Protein AF-A0A1Q9USA7-F1 (afdb_monomer_lite)

Secondary structure (DSSP, 8-state):
---SSS-----------------THHHHHHHHHHHHHHHHHHHHHIIIIIHHHHHHHT---HHHHHHIIIIITTTT-TTT-THHHHHHHHHHHHHHHHHHHHHHS-HHHHHHHHHHHHHHHHHHHHHHHHHHHHTT------S------HHHHHHHHTTGGGTSSS---S-TTHHHHHHHHHHHHHHHHHHHHHHH-HHHHHHHHHHHHHHHHHTTTSS-HHHHHHHHHHTTHHHHHHHHHHHHHHTTSS-HHHHHHHHHHHHHHHHHHHHTT-S--STHHHHHHHHHHHHHHHHHS-------S------SS---SS---------

Sequence (327 aa):
MAVLEHLEGVGTLAGSWRSQPLEGADKTRISFVDMGRAIAALLVVYSHVAHPWVEDKNENAPVIGFVEAFTSEPMLMATQGIGQIAVPFFFLVSGFIVTPIAIRQGYRKFAVNRFIRVYAPLLFVLLLTSAALWAGLEPQSTGQSQEVTLWTMFTNWTLVNYILYPQVVLMPVAWTMIIEVLFYLMLLALLPVLRRAVWLAICIELTFVFVVLSSRSELNESWSLFAVNVSYLPILLIGQIAWATTAKKIPLWAGSIFGVLAWMLYVYGDILDVGRIDDSYNLAMSIAVMFFFMATSPSRSCASSVSGRRCPNGRTPSTCFTGWAFS

Foldseek 3Di:
DPDPPDPPPPPDPPPPPPPPPPPDPVVLLVVVLVVLLVVLVVLLCCQQPVVVVCVVVVPPPVVNVVQCVVFVVVLVNNVRTPNLLSLLLVLLSCLQPLLVVLLVDDLVVSVVVLCCVLLVVQVVVLVVLVVCVVVVHDDPAPPDPDDDDPVLSVCSSVVVLLLDPPRGHRDPPCLSSVLSVVVSVLCSVCNVVCNPAVLVSLVVLLVVLVVLLVCLVVDDPSSLSVNLSSLSNLSSSLSNLLNCCLVVVDPPVSSVVSNVSSLVSNVSCVVVVRPDDDPSSNSSNVVSVVVVCVSSPPPPDDPDDDPPPDDPDDDDPDPPDDDDDDD

pLDDT: mean 77.54, std 19.53, range [32.31, 97.88]

Structure (mmCIF, N/CA/C/O backbone):
data_AF-A0A1Q9USA7-F1
#
_entry.id   AF-A0A1Q9USA7-F1
#
loop_
_atom_site.group_PDB
_atom_site.id
_atom_site.type_symbol
_atom_site.label_atom_id
_atom_site.label_alt_id
_atom_site.label_comp_id
_atom_site.label_asym_id
_atom_site.label_entity_id
_atom_site.label_seq_id
_atom_site.pdbx_PDB_ins_code
_atom_site.Cartn_x
_atom_site.Cartn_y
_atom_site.Cartn_z
_atom_site.occupancy
_atom_site.B_iso_or_equiv
_atom_site.auth_seq_id
_atom_site.auth_comp_id
_atom_site.auth_asym_id
_atom_site.auth_atom_id
_atom_site.pdbx_PDB_model_num
ATOM 1 N N . MET A 1 1 ? 22.267 48.023 34.213 1.00 44.31 1 MET A N 1
ATOM 2 C CA . MET A 1 1 ? 23.150 46.859 34.449 1.00 44.31 1 MET A CA 1
ATOM 3 C C . MET A 1 1 ? 22.369 45.787 35.202 1.00 44.31 1 MET A C 1
ATOM 5 O O . MET A 1 1 ? 22.595 45.579 36.380 1.00 44.31 1 MET A O 1
ATOM 9 N N . ALA A 1 2 ? 21.393 45.169 34.535 1.00 40.25 2 ALA A N 1
ATOM 10 C CA . ALA A 1 2 ? 20.506 44.151 35.107 1.00 40.25 2 ALA A CA 1
ATOM 11 C C . ALA A 1 2 ? 20.071 43.186 33.987 1.00 40.25 2 ALA A C 1
ATOM 13 O O . ALA A 1 2 ? 18.898 43.100 33.647 1.00 40.25 2 ALA A O 1
ATOM 14 N N . VAL A 1 3 ? 21.054 42.578 33.309 1.00 36.56 3 VAL A N 1
ATOM 15 C CA . VAL A 1 3 ? 20.843 41.651 32.171 1.00 36.56 3 VAL A CA 1
ATOM 16 C C . VAL A 1 3 ? 21.766 40.415 32.261 1.00 36.56 3 VAL A C 1
ATOM 18 O O . VAL A 1 3 ? 21.871 39.644 31.320 1.00 36.56 3 VAL A O 1
ATOM 21 N N . LEU A 1 4 ? 22.423 40.157 33.399 1.00 34.38 4 LEU A N 1
ATOM 22 C CA . LEU A 1 4 ? 23.367 39.031 33.535 1.00 34.38 4 LEU A CA 1
ATOM 23 C C . LEU A 1 4 ? 23.081 38.124 34.744 1.00 34.38 4 LEU A C 1
ATOM 25 O O . LEU A 1 4 ? 24.005 37.633 35.372 1.00 34.38 4 LEU A O 1
ATOM 29 N N . GLU A 1 5 ? 21.804 37.879 35.055 1.00 40.44 5 GLU A N 1
ATOM 30 C CA . GLU A 1 5 ? 21.400 37.012 36.182 1.00 40.44 5 GLU A CA 1
ATOM 31 C C . GLU A 1 5 ? 20.155 36.149 35.875 1.00 40.44 5 GLU A C 1
ATOM 33 O O . GLU A 1 5 ? 19.325 35.862 36.734 1.00 40.44 5 GLU A O 1
ATOM 38 N N . HIS A 1 6 ? 19.983 35.727 34.616 1.00 38.88 6 HIS A N 1
ATOM 39 C CA . HIS A 1 6 ? 18.868 34.845 34.223 1.00 38.88 6 HIS A CA 1
ATOM 40 C C . HIS A 1 6 ? 19.296 33.584 33.455 1.00 38.88 6 HIS A C 1
ATOM 42 O O . HIS A 1 6 ? 18.509 33.006 32.709 1.00 38.88 6 HIS A O 1
ATOM 48 N N . LEU A 1 7 ? 20.544 33.142 33.651 1.00 38.00 7 LEU A N 1
ATOM 49 C CA . LEU A 1 7 ? 21.116 31.941 33.027 1.00 38.00 7 LEU A CA 1
ATOM 50 C C . LEU A 1 7 ? 21.706 30.948 34.047 1.00 38.00 7 LEU A C 1
ATOM 52 O O . LEU A 1 7 ? 22.691 30.282 33.759 1.00 38.00 7 LEU A O 1
ATOM 56 N N . GLU A 1 8 ? 21.073 30.789 35.212 1.00 38.44 8 GLU A N 1
ATOM 57 C CA . GLU A 1 8 ? 21.401 29.721 36.179 1.00 38.44 8 GLU A CA 1
ATOM 58 C C . GLU A 1 8 ? 20.165 28.886 36.557 1.00 38.44 8 GLU A C 1
ATOM 60 O O . GLU A 1 8 ? 19.918 28.544 37.708 1.00 38.44 8 GLU A O 1
ATOM 65 N N . GLY A 1 9 ? 19.359 28.547 35.546 1.00 34.56 9 GLY A N 1
ATOM 66 C CA . GLY A 1 9 ? 18.209 27.641 35.657 1.00 34.56 9 GLY A CA 1
ATOM 67 C C . GLY A 1 9 ? 18.329 26.377 34.800 1.00 34.56 9 GLY A C 1
ATOM 68 O O . GLY A 1 9 ? 17.327 25.720 34.538 1.00 34.56 9 GLY A O 1
ATOM 69 N N . VAL A 1 10 ? 19.533 26.031 34.326 1.00 42.31 10 VAL A N 1
ATOM 70 C CA . VAL A 1 10 ? 19.805 24.794 33.567 1.00 42.31 10 VAL A CA 1
ATOM 71 C C . VAL A 1 10 ? 20.203 23.687 34.549 1.00 42.31 10 VAL A C 1
ATOM 73 O O . VAL A 1 10 ? 21.307 23.153 34.533 1.00 42.31 10 VAL A O 1
ATOM 76 N N . GLY A 1 11 ? 19.283 23.377 35.462 1.00 34.56 11 GLY A N 1
ATOM 77 C CA . GLY A 1 11 ? 19.381 22.269 36.404 1.00 34.56 11 GLY A CA 1
ATOM 78 C C . GLY A 1 11 ? 18.497 21.111 35.950 1.00 34.56 11 GLY A C 1
ATOM 79 O O . GLY A 1 11 ? 17.280 21.158 36.087 1.00 34.56 11 GLY A O 1
ATOM 80 N N . THR A 1 12 ? 19.125 20.067 35.405 1.00 39.78 12 THR A N 1
ATOM 81 C CA . THR A 1 12 ? 18.688 18.667 35.576 1.00 39.78 12 THR A CA 1
ATOM 82 C C . THR A 1 12 ? 17.227 18.313 35.238 1.00 39.78 12 THR A C 1
ATOM 84 O O . THR A 1 12 ? 16.541 17.639 35.999 1.00 39.78 12 THR A O 1
ATOM 87 N N . LEU A 1 13 ? 16.792 18.590 34.003 1.00 42.25 13 LEU A N 1
ATOM 88 C CA . LEU A 1 13 ? 15.704 17.839 33.345 1.00 42.25 13 LEU A CA 1
ATOM 89 C C . LEU A 1 13 ? 16.247 16.684 32.487 1.00 42.25 13 LEU A C 1
ATOM 91 O O . LEU A 1 13 ? 15.770 16.412 31.386 1.00 42.25 13 LEU A O 1
ATOM 95 N N . ALA A 1 14 ? 17.225 15.946 33.019 1.00 38.06 14 ALA A N 1
ATOM 96 C CA . ALA A 1 14 ? 17.527 14.593 32.562 1.00 38.06 14 ALA A CA 1
ATOM 97 C C . ALA A 1 14 ? 16.430 13.652 33.088 1.00 38.06 14 ALA A C 1
ATOM 99 O O . ALA A 1 14 ? 16.649 12.802 33.950 1.00 38.06 14 ALA A O 1
ATOM 100 N N . GLY A 1 15 ? 15.210 13.856 32.585 1.00 34.34 15 GLY A N 1
ATOM 101 C CA . GLY A 1 15 ? 14.097 12.942 32.748 1.00 34.34 15 GLY A CA 1
ATOM 102 C C . GLY A 1 15 ? 14.463 11.625 32.086 1.00 34.34 15 GLY A C 1
ATOM 103 O O . GLY A 1 15 ? 14.280 11.459 30.889 1.00 34.34 15 GLY A O 1
ATOM 104 N N . SER A 1 16 ? 15.054 10.735 32.882 1.00 35.12 16 SER A N 1
ATOM 105 C CA . SER A 1 16 ? 14.983 9.279 32.817 1.00 35.12 16 SER A CA 1
ATOM 106 C C . SER A 1 16 ? 14.103 8.757 31.668 1.00 35.12 16 SER A C 1
ATOM 108 O O . SER A 1 16 ? 12.966 8.325 31.878 1.00 35.12 16 SER A O 1
ATOM 110 N N . TRP A 1 17 ? 14.665 8.703 30.458 1.00 35.94 17 TRP A N 1
ATOM 111 C CA . TRP A 1 17 ? 14.179 7.887 29.345 1.00 35.94 17 TRP A CA 1
ATOM 112 C C . TRP A 1 17 ? 14.480 6.418 29.637 1.00 35.94 17 TRP A C 1
ATOM 114 O O . TRP A 1 17 ? 15.133 5.731 28.853 1.00 35.94 17 TRP A O 1
ATOM 124 N N . ARG A 1 18 ? 14.032 5.930 30.800 1.00 33.84 18 ARG A N 1
ATOM 125 C CA . ARG A 1 18 ? 13.984 4.504 31.079 1.00 33.84 18 ARG A CA 1
ATOM 126 C C . ARG A 1 18 ? 12.945 3.955 30.111 1.00 33.84 18 ARG A C 1
ATOM 128 O O . ARG A 1 18 ? 11.747 3.976 30.380 1.00 33.84 18 ARG A O 1
ATOM 135 N N . SER A 1 19 ? 13.423 3.546 28.941 1.00 41.31 19 SER A N 1
ATOM 136 C CA . SER A 1 19 ? 12.783 2.561 28.093 1.00 41.31 19 SER A CA 1
ATOM 137 C C . SER A 1 19 ? 12.366 1.427 29.016 1.00 41.31 19 SER A C 1
ATOM 139 O O . SER A 1 19 ? 13.194 0.640 29.471 1.00 41.31 19 SER A O 1
ATOM 141 N N . GLN A 1 20 ? 11.085 1.404 29.387 1.00 39.34 20 GLN A N 1
ATOM 142 C CA . GLN A 1 20 ? 10.530 0.248 30.065 1.00 39.34 20 GLN A CA 1
ATOM 143 C C . GLN A 1 20 ? 10.843 -0.950 29.162 1.00 39.34 20 GLN A C 1
ATOM 145 O O . GLN A 1 20 ? 10.486 -0.914 27.978 1.00 39.34 20 GLN A O 1
ATOM 150 N N . PRO A 1 21 ? 11.582 -1.962 29.647 1.00 37.22 21 PRO A N 1
ATOM 151 C CA . PRO A 1 21 ? 11.850 -3.134 28.844 1.00 37.22 21 PRO A CA 1
ATOM 152 C C . PRO A 1 21 ? 10.500 -3.810 28.637 1.00 37.22 21 PRO A C 1
ATOM 154 O O . PRO A 1 21 ? 9.904 -4.297 29.590 1.00 37.22 21 PRO A O 1
ATOM 157 N N . LEU A 1 22 ? 9.997 -3.800 27.405 1.00 44.25 22 LEU A N 1
ATOM 158 C CA . LEU A 1 22 ? 8.830 -4.590 27.036 1.00 44.25 22 LEU A CA 1
ATOM 159 C C . LEU A 1 22 ? 9.198 -6.065 27.279 1.00 44.25 22 LEU A C 1
ATOM 161 O O . LEU A 1 22 ? 10.043 -6.626 26.572 1.00 44.25 22 LEU A O 1
ATOM 165 N N . GLU A 1 23 ? 8.676 -6.648 28.356 1.00 37.88 23 GLU A N 1
ATOM 166 C CA . GLU A 1 23 ? 8.984 -8.009 28.794 1.00 37.88 23 GLU A CA 1
ATOM 167 C C . GLU A 1 23 ? 8.493 -9.031 27.757 1.00 37.88 23 GLU A C 1
ATOM 169 O O . GLU A 1 23 ? 7.303 -9.143 27.475 1.00 37.88 23 GLU A O 1
ATOM 174 N N . GLY A 1 24 ? 9.442 -9.785 27.189 1.00 40.06 24 GLY A N 1
ATOM 175 C CA . GLY A 1 24 ? 9.261 -11.090 26.539 1.00 40.06 24 GLY A CA 1
ATOM 176 C C . GLY A 1 24 ? 8.411 -11.150 25.265 1.00 40.06 24 GLY A C 1
ATOM 177 O O . GLY A 1 24 ? 8.944 -11.397 24.187 1.00 40.06 24 GLY A O 1
ATOM 178 N N . ALA A 1 25 ? 7.097 -10.964 25.389 1.00 43.12 25 ALA A N 1
ATOM 179 C CA . ALA A 1 25 ? 6.113 -11.256 24.343 1.00 43.12 25 ALA A CA 1
ATOM 180 C C . ALA A 1 25 ? 6.043 -10.183 23.242 1.00 43.12 25 ALA A C 1
ATOM 182 O O . ALA A 1 25 ? 5.813 -10.495 22.074 1.00 43.12 25 ALA A O 1
ATOM 183 N N . ASP A 1 26 ? 6.283 -8.916 23.590 1.00 53.38 26 ASP A N 1
ATOM 184 C CA . ASP A 1 26 ? 6.315 -7.825 22.607 1.00 53.38 26 ASP A CA 1
ATOM 185 C C . ASP A 1 26 ? 7.586 -7.870 21.743 1.00 53.38 26 ASP A C 1
ATOM 187 O O . ASP A 1 26 ? 7.549 -7.519 20.564 1.00 53.38 26 ASP A O 1
ATOM 191 N N . LYS A 1 27 ? 8.709 -8.353 22.295 1.00 54.41 27 LYS A N 1
ATOM 192 C CA . LYS A 1 27 ? 9.979 -8.465 21.560 1.00 54.41 27 LYS A CA 1
ATOM 193 C C . LYS A 1 27 ? 9.904 -9.526 20.464 1.00 54.41 27 LYS A C 1
ATOM 195 O O . LYS A 1 27 ? 10.290 -9.246 19.337 1.00 54.41 27 LYS A O 1
ATOM 200 N N . THR A 1 28 ? 9.358 -10.704 20.763 1.00 54.69 28 THR A N 1
ATOM 201 C CA . THR A 1 28 ? 9.230 -11.802 19.789 1.00 54.69 28 THR A CA 1
ATOM 202 C C . THR A 1 28 ? 8.294 -11.454 18.633 1.00 54.69 28 THR A C 1
ATOM 204 O O . THR A 1 28 ? 8.620 -11.746 17.483 1.00 54.69 28 THR A O 1
ATOM 207 N N . ARG A 1 29 ? 7.176 -10.762 18.901 1.00 59.59 29 ARG A N 1
ATOM 208 C CA . ARG A 1 29 ? 6.250 -10.294 17.854 1.00 59.59 29 ARG A CA 1
ATOM 209 C C . ARG A 1 29 ? 6.899 -9.274 16.915 1.00 59.59 29 ARG A C 1
ATOM 211 O O . ARG A 1 29 ? 6.652 -9.323 15.715 1.00 59.59 29 ARG A O 1
ATOM 218 N N . ILE A 1 30 ? 7.726 -8.368 17.440 1.00 64.62 30 ILE A N 1
ATOM 219 C CA . ILE A 1 30 ? 8.459 -7.387 16.624 1.00 64.62 30 ILE A CA 1
ATOM 220 C C . ILE A 1 30 ? 9.561 -8.084 15.809 1.00 64.62 30 ILE A C 1
ATOM 222 O O . ILE A 1 30 ? 9.656 -7.851 14.606 1.00 64.62 30 ILE A O 1
ATOM 226 N N . SER A 1 31 ? 10.317 -9.007 16.417 1.00 74.88 31 SER A N 1
ATOM 227 C CA . SER A 1 31 ? 11.375 -9.755 15.724 1.00 74.88 31 SER A CA 1
ATOM 228 C C . SER A 1 31 ? 10.856 -10.582 14.548 1.00 74.88 31 SER A C 1
ATOM 230 O O . SER A 1 31 ? 11.501 -10.599 13.503 1.00 74.88 31 SER A O 1
ATOM 232 N N . PHE A 1 32 ? 9.684 -11.220 14.674 1.00 77.31 32 PHE A N 1
ATOM 233 C CA . PHE A 1 32 ? 9.092 -11.959 13.555 1.00 77.31 32 PHE A CA 1
ATOM 234 C C . PHE A 1 32 ? 8.823 -11.044 12.357 1.00 77.31 32 PHE A C 1
ATOM 236 O O . PHE A 1 32 ? 9.152 -11.388 11.223 1.00 77.31 32 PHE A O 1
ATOM 243 N N . VAL A 1 33 ? 8.230 -9.874 12.600 1.00 78.38 33 VAL A N 1
ATOM 244 C CA . VAL A 1 33 ? 7.865 -8.972 11.509 1.00 78.38 33 VAL A CA 1
ATOM 245 C C . VAL A 1 33 ? 9.109 -8.426 10.812 1.00 78.38 33 VAL A C 1
ATOM 247 O O . VAL A 1 33 ? 9.130 -8.330 9.587 1.00 78.38 33 VAL A O 1
ATOM 250 N N . ASP A 1 34 ? 10.169 -8.133 11.562 1.00 83.12 34 ASP A N 1
ATOM 251 C CA . ASP A 1 34 ? 11.435 -7.689 10.981 1.00 83.12 34 ASP A CA 1
ATOM 252 C C . ASP A 1 34 ? 12.125 -8.803 10.173 1.00 83.12 34 ASP A C 1
ATOM 254 O O . ASP A 1 34 ? 12.599 -8.542 9.066 1.00 83.12 34 ASP A O 1
ATOM 258 N N . MET A 1 35 ? 12.104 -10.055 10.650 1.00 83.94 35 MET A N 1
ATOM 259 C CA . MET A 1 35 ? 12.599 -11.212 9.887 1.00 83.94 35 MET A CA 1
ATOM 260 C C . MET A 1 35 ? 11.784 -11.451 8.613 1.00 83.94 35 MET A C 1
ATOM 262 O O . MET A 1 35 ? 12.361 -11.629 7.542 1.00 83.94 35 MET A O 1
ATOM 266 N N . GLY A 1 36 ? 10.452 -11.404 8.703 1.00 80.81 36 GLY A N 1
ATOM 267 C CA . GLY A 1 36 ? 9.568 -11.547 7.548 1.00 80.81 36 GLY A CA 1
ATOM 268 C C . GLY A 1 36 ? 9.835 -10.474 6.493 1.00 80.81 36 GLY A C 1
ATOM 269 O O . GLY A 1 36 ? 9.901 -10.780 5.307 1.00 80.81 36 GLY A O 1
ATOM 270 N N . ARG A 1 37 ? 10.076 -9.225 6.914 1.00 84.56 37 ARG A N 1
ATOM 271 C CA . ARG A 1 37 ? 10.463 -8.132 6.007 1.00 84.56 37 ARG A CA 1
ATOM 272 C C . ARG A 1 37 ? 11.835 -8.353 5.373 1.00 84.56 37 ARG A C 1
ATOM 274 O O . ARG A 1 37 ? 11.999 -8.024 4.205 1.00 84.56 37 ARG A O 1
ATOM 281 N N . ALA A 1 38 ? 12.804 -8.895 6.108 1.00 84.88 38 ALA A N 1
ATOM 282 C CA . ALA A 1 38 ? 14.123 -9.208 5.559 1.00 84.88 38 ALA A CA 1
ATOM 283 C C . ALA A 1 38 ? 14.041 -10.305 4.485 1.00 84.88 38 ALA A C 1
ATOM 285 O O . ALA A 1 38 ? 14.597 -10.143 3.402 1.00 84.88 38 ALA A O 1
ATOM 286 N N . ILE A 1 39 ? 13.288 -11.379 4.747 1.00 85.06 39 ILE A N 1
ATOM 287 C CA . ILE A 1 39 ? 13.063 -12.459 3.775 1.00 85.06 39 ILE A CA 1
ATOM 288 C C . ILE A 1 39 ? 12.314 -11.924 2.551 1.00 85.06 39 ILE A C 1
ATOM 290 O O . ILE A 1 39 ? 12.748 -12.139 1.425 1.00 85.06 39 ILE A O 1
ATOM 294 N N . ALA A 1 40 ? 11.237 -11.163 2.760 1.00 83.06 40 ALA A N 1
ATOM 295 C CA . ALA A 1 40 ? 10.485 -10.550 1.671 1.00 83.06 40 ALA A CA 1
ATOM 296 C C . ALA A 1 40 ? 11.367 -9.617 0.820 1.00 83.06 40 ALA A C 1
ATOM 298 O O . ALA A 1 40 ? 11.265 -9.634 -0.402 1.00 83.06 40 ALA A O 1
ATOM 299 N N . ALA A 1 41 ? 12.288 -8.861 1.429 1.00 84.25 41 ALA A N 1
ATOM 300 C CA . ALA A 1 41 ? 13.227 -8.017 0.689 1.00 84.25 41 ALA A CA 1
ATOM 301 C C . ALA A 1 41 ? 14.161 -8.842 -0.212 1.00 84.25 41 ALA A C 1
ATOM 303 O O . ALA A 1 41 ? 14.391 -8.458 -1.355 1.00 84.25 41 ALA A O 1
ATOM 304 N N . LEU A 1 42 ? 14.652 -9.991 0.267 1.00 83.56 42 LEU A N 1
ATOM 305 C CA . LEU A 1 42 ? 15.467 -10.903 -0.544 1.00 83.56 42 LEU A CA 1
ATOM 306 C C . LEU A 1 42 ? 14.676 -11.469 -1.732 1.00 83.56 42 LEU A C 1
ATOM 308 O O . LEU A 1 42 ? 15.200 -11.515 -2.842 1.00 83.56 42 LEU A O 1
ATOM 312 N N . LEU A 1 43 ? 13.408 -11.837 -1.525 1.00 81.25 43 LEU A N 1
ATOM 313 C CA . LEU A 1 43 ? 12.528 -12.324 -2.596 1.00 81.25 43 LEU A CA 1
ATOM 314 C C . LEU A 1 43 ? 12.227 -11.238 -3.649 1.00 81.25 43 LEU A C 1
ATOM 316 O O . LEU A 1 43 ? 12.142 -11.532 -4.843 1.00 81.25 43 LEU A O 1
ATOM 320 N N . VAL A 1 44 ? 12.109 -9.972 -3.233 1.00 81.25 44 VAL A N 1
ATOM 321 C CA . VAL A 1 44 ? 11.958 -8.837 -4.162 1.00 81.25 44 VAL A CA 1
ATOM 322 C C . VAL A 1 44 ? 13.228 -8.635 -4.988 1.00 81.25 44 VAL A C 1
ATOM 324 O O . VAL A 1 44 ? 13.138 -8.491 -6.202 1.00 81.25 44 VAL A O 1
ATOM 327 N N . VAL A 1 45 ? 14.412 -8.680 -4.365 1.00 81.38 45 VAL A N 1
ATOM 328 C CA . VAL A 1 45 ? 15.689 -8.583 -5.098 1.00 81.38 45 VAL A CA 1
ATOM 329 C C . VAL A 1 45 ? 15.828 -9.728 -6.101 1.00 81.38 45 VAL A C 1
ATOM 331 O O . VAL A 1 45 ? 16.213 -9.496 -7.242 1.00 81.38 45 VAL A O 1
ATOM 334 N N . TYR A 1 46 ? 15.465 -10.950 -5.712 1.00 79.06 46 TYR A N 1
ATOM 335 C CA . TYR A 1 46 ? 15.471 -12.095 -6.619 1.00 79.06 46 TYR A CA 1
ATOM 336 C C . TYR A 1 46 ? 14.564 -11.870 -7.844 1.00 79.06 46 TYR A C 1
ATOM 338 O O . TYR A 1 46 ? 15.033 -11.974 -8.973 1.00 79.06 46 TYR A O 1
ATOM 346 N N . SER A 1 47 ? 13.304 -11.479 -7.634 1.00 75.88 47 SER A N 1
ATOM 347 C CA . SER A 1 47 ? 12.331 -11.282 -8.728 1.00 75.88 47 SER A CA 1
ATOM 348 C C . SER A 1 47 ? 12.609 -10.077 -9.629 1.00 75.88 47 SER A C 1
ATOM 350 O O . SER A 1 47 ? 12.260 -10.113 -10.798 1.00 75.88 47 SER A O 1
ATOM 352 N N . HIS A 1 48 ? 13.227 -9.011 -9.113 1.00 76.31 48 HIS A N 1
ATOM 353 C CA . HIS A 1 48 ? 13.426 -7.770 -9.877 1.00 76.31 48 HIS A CA 1
ATOM 354 C C . HIS A 1 48 ? 14.851 -7.572 -10.393 1.00 76.31 48 HIS A C 1
ATOM 356 O O . HIS A 1 48 ? 15.091 -6.641 -11.155 1.00 76.31 48 HIS A O 1
ATOM 362 N N . VAL A 1 49 ? 15.801 -8.403 -9.959 1.00 76.00 49 VAL A N 1
ATOM 363 C CA . VAL A 1 49 ? 17.200 -8.325 -10.400 1.00 76.00 49 VAL A CA 1
ATOM 364 C C . VAL A 1 49 ? 17.652 -9.650 -10.991 1.00 76.00 49 VAL A C 1
ATOM 366 O O . VAL A 1 49 ? 18.128 -9.672 -12.118 1.00 76.00 49 VAL A O 1
ATOM 369 N N . ALA A 1 50 ? 17.512 -10.758 -10.258 1.00 70.75 50 ALA A N 1
ATOM 370 C CA . ALA A 1 50 ? 18.066 -12.038 -10.698 1.00 70.75 50 ALA A CA 1
ATOM 371 C C . ALA A 1 50 ? 17.251 -12.671 -11.837 1.00 70.75 50 ALA A C 1
ATOM 373 O O . ALA A 1 50 ? 17.839 -13.085 -12.831 1.00 70.75 50 ALA A O 1
ATOM 374 N N . HIS A 1 51 ? 15.921 -12.709 -11.712 1.00 69.00 51 HIS A N 1
ATOM 375 C CA . HIS A 1 51 ? 15.039 -13.313 -12.718 1.00 69.00 51 HIS A CA 1
ATOM 376 C C . HIS A 1 51 ? 15.109 -12.591 -14.077 1.00 69.00 51 HIS A C 1
ATOM 378 O O . HIS A 1 51 ? 15.471 -13.236 -15.060 1.00 69.00 51 HIS A O 1
ATOM 384 N N . PRO A 1 52 ? 14.911 -11.258 -14.167 1.00 70.00 52 PRO A N 1
ATOM 385 C CA . PRO A 1 52 ? 14.902 -10.585 -15.465 1.00 70.00 52 PRO A CA 1
ATOM 386 C C . PRO A 1 52 ? 16.294 -10.532 -16.104 1.00 70.00 52 PRO A C 1
ATOM 388 O O . PRO A 1 52 ? 16.416 -10.458 -17.320 1.00 70.00 52 PRO A O 1
ATOM 391 N N . TRP A 1 53 ? 17.369 -10.572 -15.307 1.00 72.19 53 TRP A N 1
ATOM 392 C CA . TRP A 1 53 ? 18.735 -10.670 -15.828 1.00 72.19 53 TRP A CA 1
ATOM 393 C C . TRP A 1 53 ? 18.988 -11.997 -16.544 1.00 72.19 53 TRP A C 1
ATOM 395 O O . TRP A 1 53 ? 19.595 -12.014 -17.612 1.00 72.19 53 TRP A O 1
ATOM 405 N N . VAL A 1 54 ? 18.534 -13.107 -15.960 1.00 69.38 54 VAL A N 1
ATOM 406 C CA . VAL A 1 54 ? 18.709 -14.442 -16.545 1.00 69.38 54 VAL A CA 1
ATOM 407 C C . VAL A 1 54 ? 17.856 -14.622 -17.796 1.00 69.38 54 VAL A C 1
ATOM 409 O O . VAL A 1 54 ? 18.362 -15.151 -18.786 1.00 69.38 54 VAL A O 1
ATOM 412 N N . GLU A 1 55 ? 16.620 -14.116 -17.785 1.00 67.88 55 GLU A N 1
ATOM 413 C CA . GLU A 1 55 ? 15.754 -14.101 -18.970 1.00 67.88 55 GLU A CA 1
ATOM 414 C C . GLU A 1 55 ? 16.351 -13.260 -20.109 1.00 67.88 55 GLU A C 1
ATOM 416 O O . GLU A 1 55 ? 16.466 -13.747 -21.232 1.00 67.88 55 GLU A O 1
ATOM 421 N N . ASP A 1 56 ? 16.800 -12.031 -19.828 1.00 66.31 56 ASP A N 1
ATOM 422 C CA . ASP A 1 56 ? 17.349 -11.114 -20.841 1.00 66.31 56 ASP A CA 1
ATOM 423 C C . ASP A 1 56 ? 18.677 -11.612 -21.438 1.00 66.31 56 ASP A C 1
ATOM 425 O O . ASP A 1 56 ? 18.962 -11.424 -22.622 1.00 66.31 56 ASP A O 1
ATOM 429 N N . LYS A 1 57 ? 19.501 -12.301 -20.637 1.00 67.94 57 LYS A N 1
ATOM 430 C CA . LYS A 1 57 ? 20.763 -12.898 -21.102 1.00 67.94 57 LYS A CA 1
ATOM 431 C C . LYS A 1 57 ? 20.602 -14.287 -21.717 1.00 67.94 57 LYS A C 1
ATOM 433 O O . LYS A 1 57 ? 21.574 -14.798 -22.273 1.00 67.94 57 LYS A O 1
ATOM 438 N N . ASN A 1 58 ? 19.404 -14.875 -21.660 1.00 63.84 58 ASN A N 1
ATOM 439 C CA . ASN A 1 58 ? 19.113 -16.240 -22.106 1.00 63.84 58 ASN A CA 1
ATOM 440 C C . ASN A 1 58 ? 20.142 -17.262 -21.568 1.00 63.84 58 ASN A C 1
ATOM 442 O O . ASN A 1 58 ? 20.547 -18.207 -22.254 1.00 63.84 58 ASN A O 1
ATOM 446 N N . GLU A 1 59 ? 20.636 -17.018 -20.351 1.00 65.94 59 GLU A N 1
ATOM 447 C CA . GLU A 1 59 ? 21.662 -17.831 -19.707 1.00 65.94 59 GLU A CA 1
ATOM 448 C C . GLU A 1 59 ? 20.990 -18.966 -18.934 1.00 65.94 59 GLU A C 1
ATOM 450 O O . GLU A 1 59 ? 20.135 -18.744 -18.083 1.00 65.94 59 GLU A O 1
ATOM 455 N N . ASN A 1 60 ? 21.391 -20.214 -19.180 1.00 60.28 60 ASN A N 1
ATOM 456 C CA . ASN A 1 60 ? 20.883 -21.345 -18.407 1.00 60.28 60 ASN A CA 1
ATOM 457 C C . ASN A 1 60 ? 21.514 -21.335 -17.009 1.00 60.28 60 ASN A C 1
ATOM 459 O O . ASN A 1 60 ? 22.580 -21.915 -16.800 1.00 60.28 60 ASN A O 1
ATOM 463 N N . ALA A 1 61 ? 20.863 -20.678 -16.050 1.00 64.69 61 ALA A N 1
ATOM 464 C CA . ALA A 1 61 ? 21.249 -20.699 -14.645 1.00 64.69 61 ALA A CA 1
ATOM 465 C C . ALA A 1 61 ? 20.529 -21.860 -13.923 1.00 64.69 61 ALA A C 1
ATOM 467 O O . ALA A 1 61 ? 19.387 -21.697 -13.486 1.00 64.69 61 ALA A O 1
ATOM 468 N N . PRO A 1 62 ? 21.166 -23.036 -13.736 1.00 68.94 62 PRO A N 1
ATOM 469 C CA . PRO A 1 62 ? 20.496 -24.230 -13.205 1.00 68.94 62 PRO A CA 1
ATOM 470 C C . PRO A 1 62 ? 19.947 -24.040 -11.785 1.00 68.94 62 PRO A C 1
ATOM 472 O O . PRO A 1 62 ? 18.978 -24.688 -11.404 1.00 68.94 62 PRO A O 1
ATOM 475 N N . VAL A 1 63 ? 20.539 -23.135 -10.999 1.00 68.44 63 VAL A N 1
ATOM 476 C CA . VAL A 1 63 ? 20.051 -22.792 -9.655 1.00 68.44 63 VAL A CA 1
ATOM 477 C C . VAL A 1 63 ? 18.731 -22.021 -9.722 1.00 68.44 63 VAL A C 1
ATOM 479 O O . VAL A 1 63 ? 17.842 -22.278 -8.917 1.00 68.44 63 VAL A O 1
ATOM 482 N N . ILE A 1 64 ? 18.589 -21.103 -10.678 1.00 67.19 64 ILE A N 1
ATOM 483 C CA . ILE A 1 64 ? 17.380 -20.287 -10.848 1.00 67.19 64 ILE A CA 1
ATOM 484 C C . ILE A 1 64 ? 16.253 -21.149 -11.419 1.00 67.19 64 ILE A C 1
ATOM 486 O O . ILE A 1 64 ? 15.179 -21.179 -10.824 1.00 67.19 64 ILE A O 1
ATOM 490 N N . GLY A 1 65 ? 16.551 -21.982 -12.422 1.00 66.12 65 GLY A N 1
ATOM 491 C CA . GLY A 1 65 ? 15.595 -22.961 -12.949 1.00 66.12 65 GLY A CA 1
ATOM 492 C C . GLY A 1 65 ? 15.139 -23.997 -11.911 1.00 66.12 65 GLY A C 1
ATOM 493 O O . GLY A 1 65 ? 13.974 -24.373 -11.890 1.00 66.12 65 GLY A O 1
ATOM 494 N N . PHE A 1 66 ? 16.009 -24.426 -10.985 1.00 71.19 66 PHE A N 1
ATOM 495 C CA . PHE A 1 66 ? 15.589 -25.291 -9.872 1.00 71.19 66 PHE A CA 1
ATOM 496 C C . PHE A 1 66 ? 14.627 -24.576 -8.912 1.00 71.19 66 PHE A C 1
ATOM 498 O O . PHE A 1 66 ? 13.640 -25.166 -8.472 1.00 71.19 66 PHE A O 1
ATOM 505 N N . VAL A 1 67 ? 14.906 -23.312 -8.575 1.00 68.69 67 VAL A N 1
ATOM 506 C CA . VAL A 1 67 ? 14.030 -22.513 -7.707 1.00 68.69 67 VAL A CA 1
ATOM 507 C C . VAL A 1 67 ? 12.682 -22.275 -8.382 1.00 68.69 67 VAL A C 1
ATOM 509 O O . VAL A 1 67 ? 11.651 -22.437 -7.732 1.00 68.69 67 VAL A O 1
ATOM 512 N N . GLU A 1 68 ? 12.661 -21.961 -9.673 1.00 67.62 68 GLU A N 1
ATOM 513 C CA . GLU A 1 68 ? 11.433 -21.776 -10.451 1.00 67.62 68 GLU A CA 1
ATOM 514 C C . GLU A 1 68 ? 10.618 -23.066 -10.554 1.00 67.62 68 GLU A C 1
ATOM 516 O O . GLU A 1 68 ? 9.432 -23.051 -10.227 1.00 67.62 68 GLU A O 1
ATOM 521 N N . ALA A 1 69 ? 11.253 -24.196 -10.873 1.00 64.62 69 ALA A N 1
ATOM 522 C CA . ALA A 1 69 ? 10.592 -25.499 -10.943 1.00 64.62 69 ALA A CA 1
ATOM 523 C C . ALA A 1 69 ? 10.033 -25.962 -9.586 1.00 64.62 69 ALA A C 1
ATOM 525 O O . ALA A 1 69 ? 9.021 -26.658 -9.519 1.00 64.62 69 ALA A O 1
ATOM 526 N N . PHE A 1 70 ? 10.678 -25.585 -8.478 1.00 68.00 70 PHE A N 1
ATOM 527 C CA . PHE A 1 70 ? 10.214 -25.947 -7.138 1.00 68.00 70 PHE A CA 1
ATOM 528 C C . PHE A 1 70 ? 9.169 -24.975 -6.571 1.00 68.00 70 PHE A C 1
ATOM 530 O O . PHE A 1 70 ? 8.388 -25.360 -5.700 1.00 68.00 70 PHE A O 1
ATOM 537 N N . THR A 1 71 ? 9.156 -23.717 -7.021 1.00 65.75 71 THR A N 1
ATOM 538 C CA . THR A 1 71 ? 8.329 -22.657 -6.420 1.00 65.75 71 THR A CA 1
ATOM 539 C C . THR A 1 71 ? 7.370 -22.015 -7.416 1.00 65.75 71 THR A C 1
ATOM 541 O O . THR A 1 71 ? 6.161 -22.143 -7.248 1.00 65.75 71 THR A O 1
ATOM 544 N N . SER A 1 72 ? 7.874 -21.361 -8.461 1.00 64.44 72 SER A N 1
ATOM 545 C CA . SER A 1 72 ? 7.079 -20.590 -9.422 1.00 64.44 72 SER A CA 1
ATOM 546 C C . SER A 1 72 ? 6.157 -21.464 -10.283 1.00 64.44 72 SER A C 1
ATOM 548 O O . SER A 1 72 ? 4.982 -21.133 -10.436 1.00 64.44 72 SER A O 1
ATOM 550 N N . GLU A 1 73 ? 6.650 -22.593 -10.804 1.00 62.84 73 GLU A N 1
ATOM 551 C CA . GLU A 1 73 ? 5.886 -23.516 -11.658 1.00 62.84 73 GLU A CA 1
ATOM 552 C C . GLU A 1 73 ? 4.710 -24.199 -10.934 1.00 62.84 73 GLU A C 1
ATOM 554 O O . GLU A 1 73 ? 3.576 -24.081 -11.408 1.00 62.84 73 GLU A O 1
ATOM 559 N N . PRO A 1 74 ? 4.895 -24.863 -9.771 1.00 62.78 74 PRO A N 1
ATOM 560 C CA . PRO A 1 74 ? 3.787 -25.520 -9.074 1.00 62.78 74 PRO A CA 1
ATOM 561 C C . PRO A 1 74 ? 2.766 -24.529 -8.502 1.00 62.78 74 PRO A C 1
ATOM 563 O O . PRO A 1 74 ? 1.647 -24.924 -8.174 1.00 62.78 74 PRO A O 1
ATOM 566 N N . MET A 1 75 ? 3.136 -23.252 -8.372 1.00 59.41 75 MET A N 1
ATOM 567 C CA . MET A 1 75 ? 2.282 -22.196 -7.831 1.00 59.41 75 MET A CA 1
ATOM 568 C C . MET A 1 75 ? 1.689 -21.280 -8.910 1.00 59.41 75 MET A C 1
ATOM 570 O O . MET A 1 75 ? 1.080 -20.280 -8.553 1.00 59.41 75 MET A O 1
ATOM 574 N N . LEU A 1 76 ? 1.831 -21.599 -10.205 1.00 60.97 76 LEU A N 1
ATOM 575 C CA . LEU A 1 76 ? 1.330 -20.777 -11.323 1.00 60.97 76 LEU A CA 1
ATOM 576 C C . LEU A 1 76 ? 1.806 -19.305 -11.273 1.00 60.97 76 LEU A C 1
ATOM 578 O O . LEU A 1 76 ? 1.131 -18.416 -11.778 1.00 60.97 76 LEU A O 1
ATOM 582 N N . MET A 1 77 ? 2.972 -19.041 -10.674 1.00 60.94 77 MET A N 1
ATOM 583 C CA . MET A 1 77 ? 3.587 -17.706 -10.546 1.00 60.94 77 MET A CA 1
ATOM 584 C C . MET A 1 77 ? 4.716 -17.505 -11.567 1.00 60.94 77 MET A C 1
ATOM 586 O O . MET A 1 77 ? 5.673 -16.778 -11.311 1.00 60.94 77 MET A O 1
ATOM 590 N N . ALA A 1 78 ? 4.651 -18.182 -12.714 1.00 54.84 78 ALA A N 1
ATOM 591 C CA . ALA A 1 78 ? 5.744 -18.221 -13.687 1.00 54.84 78 ALA A CA 1
ATOM 592 C C . ALA A 1 78 ? 6.099 -16.837 -14.264 1.00 54.84 78 ALA A C 1
ATOM 594 O O . ALA A 1 78 ? 7.257 -16.582 -14.554 1.00 54.84 78 ALA A O 1
ATOM 595 N N . THR A 1 79 ? 5.133 -15.920 -14.374 1.00 61.03 79 THR A N 1
ATOM 596 C CA . THR A 1 79 ? 5.334 -14.612 -15.025 1.00 61.03 79 THR A CA 1
ATOM 597 C C . THR A 1 79 ? 6.080 -13.587 -14.160 1.00 61.03 79 THR A C 1
ATOM 599 O O . THR A 1 79 ? 6.625 -12.621 -14.686 1.00 61.03 79 THR A O 1
ATOM 602 N N . GLN A 1 80 ? 6.047 -13.721 -12.829 1.00 61.25 80 GLN A N 1
ATOM 603 C CA . GLN A 1 80 ? 6.608 -12.736 -11.879 1.00 61.25 80 GLN A CA 1
ATOM 604 C C . GLN A 1 80 ? 7.466 -13.378 -10.767 1.00 61.25 80 GLN A C 1
ATOM 606 O O . GLN A 1 80 ? 8.076 -12.681 -9.949 1.00 61.25 80 GLN A O 1
ATOM 611 N N . GLY A 1 81 ? 7.518 -14.712 -10.726 1.00 67.00 81 GLY A N 1
ATOM 612 C CA . GLY A 1 81 ? 8.256 -15.511 -9.755 1.00 67.00 81 GLY A CA 1
ATOM 613 C C . GLY A 1 81 ? 7.715 -15.442 -8.321 1.00 67.00 81 GLY A C 1
ATOM 614 O O . GLY A 1 81 ? 6.779 -14.715 -7.984 1.00 67.00 81 GLY A O 1
ATOM 615 N N . ILE A 1 82 ? 8.377 -16.167 -7.412 1.00 70.75 82 ILE A N 1
ATOM 616 C CA . ILE A 1 82 ? 8.041 -16.212 -5.972 1.00 70.75 82 ILE A CA 1
ATOM 617 C C . ILE A 1 82 ? 8.036 -14.827 -5.284 1.00 70.75 82 ILE A C 1
ATOM 619 O O . ILE A 1 82 ? 7.420 -14.638 -4.229 1.00 70.75 82 ILE A O 1
ATOM 623 N N . GLY A 1 83 ? 8.702 -13.830 -5.877 1.00 71.50 83 GLY A N 1
ATOM 624 C CA . GLY A 1 83 ? 8.723 -12.453 -5.379 1.00 71.50 83 GLY A CA 1
ATOM 625 C C . GLY A 1 83 ? 7.342 -11.797 -5.320 1.00 71.50 83 GLY A C 1
ATOM 626 O O . GLY A 1 83 ? 7.135 -10.886 -4.516 1.00 71.50 83 GLY A O 1
ATOM 627 N N . GLN A 1 84 ? 6.367 -12.309 -6.071 1.00 80.88 84 GLN A N 1
ATOM 628 C CA . GLN A 1 84 ? 4.995 -11.816 -6.056 1.00 80.88 84 GLN A CA 1
ATOM 629 C C . GLN A 1 84 ? 4.306 -11.976 -4.692 1.00 80.88 84 GLN A C 1
ATOM 631 O O . GLN A 1 84 ? 3.459 -11.158 -4.350 1.00 80.88 84 GLN A O 1
ATOM 636 N N . ILE A 1 85 ? 4.700 -12.955 -3.863 1.00 84.62 85 ILE A N 1
ATOM 637 C CA . ILE A 1 85 ? 4.183 -13.125 -2.487 1.00 84.62 85 ILE A CA 1
ATOM 638 C C . ILE A 1 85 ? 4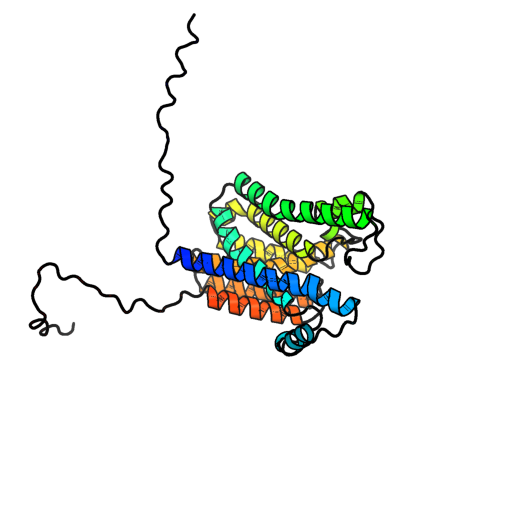.754 -12.063 -1.536 1.00 84.62 85 ILE A C 1
ATOM 640 O O . ILE A 1 85 ? 4.107 -11.667 -0.561 1.00 84.62 85 ILE A O 1
ATOM 644 N N . ALA A 1 86 ? 5.964 -11.570 -1.808 1.00 86.56 86 ALA A N 1
ATOM 645 C CA . ALA A 1 86 ? 6.636 -10.616 -0.936 1.00 86.56 86 ALA A CA 1
ATOM 646 C C . ALA A 1 86 ? 5.892 -9.274 -0.870 1.00 86.56 86 ALA A C 1
ATOM 648 O O . ALA A 1 86 ? 5.804 -8.670 0.199 1.00 86.56 86 ALA A O 1
ATOM 649 N N . VAL A 1 87 ? 5.314 -8.827 -1.988 1.00 89.12 87 VAL A N 1
ATOM 650 C CA . VAL A 1 87 ? 4.582 -7.555 -2.080 1.00 89.12 87 VAL A CA 1
ATOM 651 C C . VAL A 1 87 ? 3.337 -7.511 -1.176 1.00 89.12 87 VAL A C 1
ATOM 653 O O . VAL A 1 87 ? 3.286 -6.642 -0.297 1.00 89.12 87 VAL A O 1
ATOM 656 N N . PRO A 1 88 ? 2.352 -8.429 -1.291 1.00 91.38 88 PRO A N 1
ATOM 657 C CA . PRO A 1 88 ? 1.203 -8.444 -0.395 1.00 91.38 88 PRO A CA 1
ATOM 658 C C . PRO A 1 88 ? 1.621 -8.659 1.064 1.00 91.38 88 PRO A C 1
ATOM 660 O O . PRO A 1 88 ? 1.029 -8.060 1.961 1.00 91.38 88 PRO A O 1
ATOM 663 N N . PHE A 1 89 ? 2.687 -9.426 1.324 1.00 91.00 89 PHE A N 1
ATOM 664 C CA . PHE A 1 89 ? 3.226 -9.575 2.676 1.00 91.00 89 PHE A CA 1
ATOM 665 C C . PHE A 1 89 ? 3.751 -8.246 3.250 1.00 91.00 89 PHE A C 1
ATOM 667 O O . PHE A 1 89 ? 3.428 -7.898 4.389 1.00 91.00 89 PHE A O 1
ATOM 674 N N . PHE A 1 90 ? 4.503 -7.457 2.471 1.00 90.88 90 PHE A N 1
ATOM 675 C CA . PHE A 1 90 ? 4.951 -6.122 2.881 1.00 90.88 90 PHE A CA 1
ATOM 676 C C . PHE A 1 90 ? 3.781 -5.190 3.188 1.00 90.88 90 PHE A C 1
ATOM 678 O O . PHE A 1 90 ? 3.809 -4.496 4.205 1.00 90.88 90 PHE A O 1
ATOM 685 N N . PHE A 1 91 ? 2.743 -5.202 2.355 1.00 94.62 91 PHE A N 1
ATOM 686 C CA . PHE A 1 91 ? 1.545 -4.390 2.552 1.00 94.62 91 PHE A CA 1
ATOM 687 C C . PHE A 1 91 ? 0.763 -4.785 3.809 1.00 94.62 91 PHE A C 1
ATOM 689 O O . PHE A 1 91 ? 0.432 -3.910 4.614 1.00 94.62 91 PHE A O 1
ATOM 696 N N . LEU A 1 92 ? 0.555 -6.083 4.050 1.00 94.31 92 LEU A N 1
ATOM 697 C CA . LEU A 1 92 ? -0.065 -6.588 5.283 1.00 94.31 92 LEU A CA 1
ATOM 698 C C . LEU A 1 92 ? 0.711 -6.131 6.523 1.00 94.31 92 LEU A C 1
ATOM 700 O O . LEU A 1 92 ? 0.147 -5.580 7.472 1.00 94.31 92 LEU A O 1
ATOM 704 N N . VAL A 1 93 ? 2.032 -6.305 6.497 1.00 92.38 93 VAL A N 1
ATOM 705 C CA . VAL A 1 93 ? 2.923 -5.870 7.574 1.00 92.38 93 VAL A CA 1
ATOM 706 C C . VAL A 1 93 ? 2.879 -4.351 7.768 1.00 92.38 93 VAL A C 1
ATOM 708 O O . VAL A 1 93 ? 2.861 -3.875 8.908 1.00 92.38 93 VAL A O 1
ATOM 711 N N . SER A 1 94 ? 2.847 -3.583 6.678 1.00 93.06 94 SER A N 1
ATOM 712 C CA . SER A 1 94 ? 2.781 -2.123 6.712 1.00 93.06 94 SER A CA 1
ATOM 713 C C . SER A 1 94 ? 1.492 -1.656 7.386 1.00 93.06 94 SER A C 1
ATOM 715 O O . SER A 1 94 ? 1.559 -0.922 8.373 1.00 93.06 94 SER A O 1
ATOM 717 N N . GLY A 1 95 ? 0.332 -2.172 6.970 1.00 94.06 95 GLY A N 1
ATOM 718 C CA . GLY A 1 95 ? -0.949 -1.874 7.615 1.00 94.06 95 GLY A CA 1
ATOM 719 C C . GLY A 1 95 ? -0.970 -2.227 9.104 1.00 94.06 95 GLY A C 1
ATOM 720 O O . GLY A 1 95 ? -1.442 -1.459 9.939 1.00 94.06 95 GLY A O 1
ATOM 721 N N . PHE A 1 96 ? -0.369 -3.354 9.474 1.00 93.81 96 PHE A N 1
ATOM 722 C CA . PHE A 1 96 ? -0.331 -3.809 10.861 1.00 93.81 96 PHE A CA 1
ATOM 723 C C . PHE A 1 96 ? 0.563 -2.964 11.781 1.00 93.81 96 PHE A C 1
ATOM 725 O O . PHE A 1 96 ? 0.204 -2.691 12.929 1.00 93.81 96 PHE A O 1
ATOM 732 N N . ILE A 1 97 ? 1.742 -2.552 11.305 1.00 92.00 97 ILE A N 1
ATOM 733 C CA . ILE A 1 97 ? 2.716 -1.791 12.102 1.00 92.00 97 ILE A CA 1
ATOM 734 C C . ILE A 1 97 ? 2.436 -0.290 12.063 1.00 92.00 97 ILE A C 1
ATOM 736 O O . ILE A 1 97 ? 2.623 0.412 13.061 1.00 92.00 97 ILE A O 1
ATOM 740 N N . VAL A 1 98 ? 2.053 0.247 10.908 1.00 93.12 98 VAL A N 1
ATOM 741 C CA . VAL A 1 98 ? 2.010 1.695 10.706 1.00 93.12 98 VAL A CA 1
ATOM 742 C C . VAL A 1 98 ? 0.814 2.316 11.419 1.00 93.12 98 VAL A C 1
ATOM 744 O O . VAL A 1 98 ? 0.993 3.361 12.047 1.00 93.12 98 VAL A O 1
ATOM 747 N N . THR A 1 99 ? -0.351 1.668 11.428 1.00 93.38 99 THR A N 1
ATOM 748 C CA . THR A 1 99 ? -1.570 2.183 12.076 1.00 93.38 99 THR A CA 1
ATOM 749 C C . THR A 1 99 ? -1.397 2.488 13.575 1.00 93.38 99 THR A C 1
ATOM 751 O O . THR A 1 99 ? -1.664 3.627 13.978 1.00 93.38 99 THR A O 1
ATOM 754 N N . PRO A 1 100 ? -0.881 1.583 14.439 1.00 92.12 100 PRO A N 1
ATOM 755 C CA . PRO A 1 100 ? -0.621 1.929 15.841 1.00 92.12 100 PRO A CA 1
ATOM 756 C C . PRO A 1 100 ? 0.415 3.042 16.003 1.00 92.12 100 PRO A C 1
ATOM 758 O O . PRO A 1 100 ? 0.323 3.834 16.944 1.00 92.12 100 PRO A O 1
ATOM 761 N N . ILE A 1 101 ? 1.407 3.116 15.111 1.00 91.94 101 ILE A N 1
ATOM 762 C CA . ILE A 1 101 ? 2.416 4.177 15.146 1.00 91.94 101 ILE A CA 1
ATOM 763 C C . ILE A 1 101 ? 1.781 5.524 14.787 1.00 91.94 101 ILE A C 1
ATOM 765 O O . ILE A 1 101 ? 2.063 6.508 15.468 1.00 91.94 101 ILE A O 1
ATOM 769 N N . ALA A 1 102 ? 0.906 5.567 13.779 1.00 93.06 102 ALA A N 1
ATOM 770 C CA . ALA A 1 102 ? 0.168 6.763 13.386 1.00 93.06 102 ALA A CA 1
ATOM 771 C C . ALA A 1 102 ? -0.672 7.296 14.548 1.00 93.06 102 ALA A C 1
ATOM 773 O O . ALA A 1 102 ? -0.592 8.474 14.882 1.00 93.06 102 ALA A O 1
ATOM 774 N N . ILE A 1 103 ? -1.405 6.414 15.234 1.00 92.31 103 ILE A N 1
ATOM 775 C CA . ILE A 1 103 ? -2.252 6.780 16.376 1.00 92.31 103 ILE A CA 1
ATOM 776 C C . ILE A 1 103 ? -1.426 7.373 17.526 1.00 92.31 103 ILE A C 1
ATOM 778 O O . ILE A 1 103 ? -1.837 8.383 18.105 1.00 92.31 103 ILE A O 1
ATOM 782 N N . ARG A 1 104 ? -0.270 6.768 17.844 1.00 90.75 104 ARG A N 1
ATOM 783 C CA . ARG A 1 104 ? 0.619 7.194 18.942 1.00 90.75 104 ARG A CA 1
ATOM 784 C C . ARG A 1 104 ? 1.418 8.457 18.618 1.00 90.75 104 ARG A C 1
ATOM 786 O O . ARG A 1 104 ? 1.747 9.216 19.525 1.00 90.75 104 ARG A O 1
ATOM 793 N N . GLN A 1 105 ? 1.779 8.671 17.356 1.00 90.19 105 GLN A N 1
ATOM 794 C CA . GLN A 1 105 ? 2.545 9.840 16.926 1.00 90.19 105 GLN A CA 1
ATOM 795 C C . GLN A 1 105 ? 1.612 11.015 16.579 1.00 90.19 105 GLN A C 1
ATOM 797 O O . GLN A 1 105 ? 0.458 10.843 16.196 1.00 90.19 105 GLN A O 1
ATOM 802 N N . GLY A 1 106 ? 2.092 12.252 16.728 1.00 83.12 106 GLY A N 1
ATOM 803 C CA . GLY A 1 106 ? 1.384 13.434 16.218 1.00 83.12 106 GLY A CA 1
ATOM 804 C C . GLY A 1 106 ? 1.453 13.520 14.686 1.00 83.12 106 GLY A C 1
ATOM 805 O O . GLY A 1 106 ? 2.403 13.002 14.101 1.00 83.12 106 GLY A O 1
ATOM 806 N N . TYR A 1 107 ? 0.506 14.229 14.053 1.00 90.50 107 TYR A N 1
ATOM 807 C CA . TYR A 1 107 ? 0.410 14.389 12.586 1.00 90.50 107 TYR A CA 1
ATOM 808 C C . TYR A 1 107 ? 1.753 14.721 11.929 1.00 90.50 107 TYR A C 1
ATOM 810 O O . TYR A 1 107 ? 2.207 14.010 11.039 1.00 90.50 107 TYR A O 1
ATOM 818 N N . ARG A 1 108 ? 2.423 15.772 12.422 1.00 91.38 108 ARG A N 1
ATOM 819 C CA . ARG A 1 108 ? 3.700 16.251 11.869 1.00 91.38 108 ARG A CA 1
ATOM 820 C C . ARG A 1 108 ? 4.809 15.206 11.983 1.00 91.38 108 ARG A C 1
ATOM 822 O O . ARG A 1 108 ? 5.493 14.929 11.007 1.00 91.38 108 ARG A O 1
ATOM 829 N N . LYS A 1 109 ? 4.967 14.602 13.167 1.00 92.31 109 LYS A N 1
ATOM 830 C CA . LYS A 1 109 ? 6.024 13.611 13.422 1.00 92.31 109 LYS A CA 1
ATOM 831 C C . LYS A 1 109 ? 5.813 12.349 12.588 1.00 92.31 109 LYS A C 1
ATOM 833 O O . LYS A 1 109 ? 6.774 11.824 12.039 1.00 92.31 109 LYS A O 1
ATOM 838 N N . PHE A 1 110 ? 4.567 11.894 12.467 1.00 91.75 110 PHE A N 1
ATOM 839 C CA . PHE A 1 110 ? 4.232 10.763 11.613 1.00 91.75 110 PHE A CA 1
ATOM 840 C C . PHE A 1 110 ? 4.540 11.071 10.143 1.00 91.75 110 PHE A C 1
ATOM 842 O O . PHE A 1 110 ? 5.295 10.326 9.525 1.00 91.75 110 PHE A O 1
ATOM 849 N N . ALA A 1 111 ? 4.037 12.193 9.615 1.00 93.19 111 ALA A N 1
ATOM 850 C CA . ALA A 1 111 ? 4.226 12.574 8.217 1.00 93.19 111 ALA A CA 1
ATOM 851 C C . ALA A 1 111 ? 5.711 12.680 7.837 1.00 93.19 111 ALA A C 1
ATOM 853 O O . ALA A 1 111 ? 6.133 12.053 6.872 1.00 93.19 111 ALA A O 1
ATOM 854 N N . VAL A 1 112 ? 6.524 13.388 8.630 1.00 94.25 112 VAL A N 1
ATOM 855 C CA . VAL A 1 112 ? 7.962 13.562 8.348 1.00 94.25 112 VAL A CA 1
ATOM 856 C C . VAL A 1 112 ? 8.711 12.229 8.390 1.00 94.25 112 VAL A C 1
ATOM 858 O O . VAL A 1 112 ? 9.474 11.925 7.476 1.00 94.25 112 VAL A O 1
ATOM 861 N N . ASN A 1 113 ? 8.462 11.394 9.405 1.00 91.88 113 ASN A N 1
ATOM 862 C CA . ASN A 1 113 ? 9.127 10.092 9.521 1.00 91.88 113 ASN A CA 1
ATOM 863 C C . ASN A 1 113 ? 8.809 9.172 8.334 1.00 91.88 113 ASN A C 1
ATOM 865 O O . ASN A 1 113 ? 9.674 8.422 7.884 1.00 91.88 113 ASN A O 1
ATOM 869 N N . ARG A 1 114 ? 7.565 9.201 7.839 1.00 92.56 114 ARG A N 1
ATOM 870 C CA . ARG A 1 114 ? 7.150 8.390 6.686 1.00 92.56 114 AR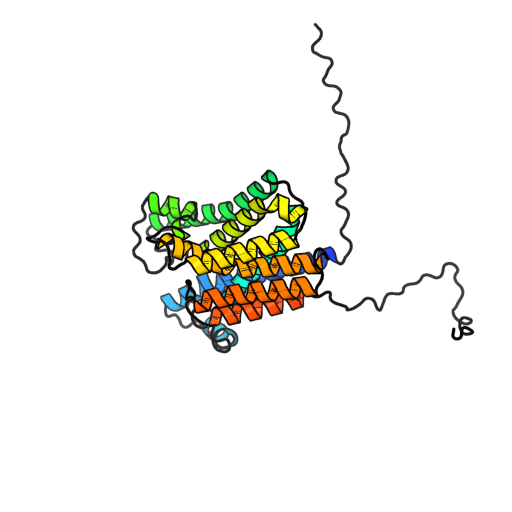G A CA 1
ATOM 871 C C . ARG A 1 114 ? 7.651 8.964 5.372 1.00 92.56 114 ARG A C 1
ATOM 873 O O . ARG A 1 114 ? 8.142 8.198 4.552 1.00 92.56 114 ARG A O 1
ATOM 880 N N . PHE A 1 115 ? 7.618 10.285 5.225 1.00 92.94 115 PHE A N 1
ATOM 881 C CA . PHE A 1 115 ? 8.163 10.973 4.063 1.00 92.94 115 PHE A CA 1
ATOM 882 C C . PHE A 1 115 ? 9.645 10.640 3.875 1.00 92.94 115 PHE A C 1
ATOM 884 O O . PHE A 1 115 ? 10.021 10.138 2.824 1.00 92.94 115 PHE A O 1
ATOM 891 N N . ILE A 1 116 ? 10.468 10.796 4.918 1.00 93.44 116 ILE A N 1
ATOM 892 C CA . ILE A 1 116 ? 11.899 10.459 4.849 1.00 93.44 116 ILE A CA 1
ATOM 893 C C . ILE A 1 116 ? 12.092 8.973 4.525 1.00 93.44 116 ILE A C 1
ATOM 895 O O . ILE A 1 116 ? 12.920 8.633 3.689 1.00 93.44 116 ILE A O 1
ATOM 899 N N . ARG A 1 117 ? 11.312 8.078 5.142 1.00 90.12 117 ARG A N 1
ATOM 900 C CA . ARG A 1 117 ? 11.441 6.631 4.917 1.00 90.12 117 ARG A CA 1
ATOM 901 C C . ARG A 1 117 ? 11.161 6.210 3.469 1.00 90.12 117 ARG A C 1
ATOM 903 O O . ARG A 1 117 ? 11.812 5.279 3.012 1.00 90.12 117 ARG A O 1
ATOM 910 N N . VAL A 1 118 ? 10.202 6.836 2.787 1.00 90.06 118 VAL A N 1
ATOM 911 C CA . VAL A 1 118 ? 9.857 6.503 1.392 1.00 90.06 118 VAL A CA 1
ATOM 912 C C . VAL A 1 118 ? 10.745 7.264 0.409 1.00 90.06 118 VAL A C 1
ATOM 914 O O . VAL A 1 118 ? 11.338 6.661 -0.480 1.00 90.06 118 VAL A O 1
ATOM 917 N N . TYR A 1 119 ? 10.894 8.578 0.590 1.00 89.69 119 TYR A N 1
ATOM 918 C CA . TYR A 1 119 ? 11.603 9.416 -0.374 1.00 89.69 119 TYR A CA 1
ATOM 919 C C . TYR A 1 119 ? 13.126 9.284 -0.291 1.00 89.69 119 TYR A C 1
ATOM 921 O O . TYR A 1 119 ? 13.779 9.444 -1.314 1.00 89.69 119 TYR A O 1
ATOM 929 N N . ALA A 1 120 ? 13.723 8.958 0.864 1.00 91.81 120 ALA A N 1
ATOM 930 C CA . ALA A 1 120 ? 15.177 8.775 0.943 1.00 91.81 120 ALA A CA 1
ATOM 931 C C . ALA A 1 120 ? 15.696 7.646 0.028 1.00 91.81 120 ALA A C 1
ATOM 933 O O . ALA A 1 120 ? 16.588 7.924 -0.777 1.00 91.81 120 ALA A O 1
ATOM 934 N N . PRO A 1 121 ? 15.160 6.405 0.079 1.00 89.50 121 PRO A N 1
ATOM 935 C CA . PRO A 1 121 ? 15.586 5.364 -0.853 1.00 89.50 121 PRO A CA 1
ATOM 936 C C . PRO A 1 121 ? 15.174 5.678 -2.296 1.00 89.50 121 PRO A C 1
ATOM 938 O O . PRO A 1 121 ? 15.970 5.446 -3.200 1.00 89.50 121 PRO A O 1
ATOM 941 N N . LEU A 1 122 ? 13.985 6.254 -2.520 1.00 89.38 122 LEU A N 1
ATOM 942 C CA . LEU A 1 122 ? 13.518 6.614 -3.862 1.00 89.38 122 LEU A CA 1
ATOM 943 C C . LEU A 1 122 ? 14.467 7.602 -4.551 1.00 89.38 122 LEU A C 1
ATOM 945 O O . LEU A 1 122 ? 14.904 7.357 -5.671 1.00 89.38 122 LEU A O 1
ATOM 949 N N . LEU A 1 123 ? 14.813 8.699 -3.871 1.00 89.44 123 LEU A N 1
ATOM 950 C CA . LEU A 1 123 ? 15.715 9.718 -4.403 1.00 89.44 123 LEU A CA 1
ATOM 951 C C . LEU A 1 123 ? 17.111 9.148 -4.637 1.00 89.44 123 LEU A C 1
ATOM 953 O O . LEU A 1 123 ? 17.700 9.416 -5.678 1.00 89.44 123 LEU A O 1
ATOM 957 N N . PHE A 1 124 ? 17.626 8.336 -3.711 1.00 89.81 124 PHE A N 1
ATOM 958 C CA . PHE A 1 124 ? 18.933 7.704 -3.875 1.00 89.81 124 PHE A CA 1
ATOM 959 C C . PHE A 1 124 ? 18.989 6.827 -5.131 1.00 89.81 124 PHE A C 1
ATOM 961 O O . PHE A 1 124 ? 19.893 6.981 -5.952 1.00 89.81 124 PHE A O 1
ATOM 968 N N . VAL A 1 125 ? 18.004 5.943 -5.310 1.00 86.75 125 VAL A N 1
ATOM 969 C CA . VAL A 1 125 ? 17.981 5.033 -6.457 1.00 86.75 125 VAL A CA 1
ATOM 970 C C . VAL A 1 125 ? 17.698 5.795 -7.751 1.00 86.75 125 VAL A C 1
ATOM 972 O O . VAL A 1 125 ? 18.384 5.552 -8.732 1.00 86.75 125 VAL A O 1
ATOM 975 N N . LEU A 1 126 ? 16.780 6.768 -7.775 1.00 84.31 126 LEU A N 1
ATOM 976 C CA . LEU A 1 126 ? 16.518 7.557 -8.987 1.00 84.31 126 LEU A CA 1
ATOM 977 C C . LEU A 1 126 ? 17.712 8.422 -9.400 1.00 84.31 126 LEU A C 1
ATOM 979 O O . LEU A 1 126 ? 17.966 8.562 -10.595 1.00 84.31 126 LEU A O 1
ATOM 983 N N . LEU A 1 127 ? 18.471 8.966 -8.443 1.00 86.56 127 LEU A N 1
ATOM 984 C CA . LEU A 1 127 ? 19.732 9.644 -8.739 1.00 86.56 127 LEU A CA 1
ATOM 985 C C . LEU A 1 127 ? 20.738 8.671 -9.358 1.00 86.56 127 LEU A C 1
ATOM 987 O O . LEU A 1 127 ? 21.325 8.990 -10.390 1.00 86.56 127 LEU A O 1
ATOM 991 N N . LEU A 1 128 ? 20.883 7.471 -8.791 1.00 85.56 128 LEU A N 1
ATOM 992 C CA . LEU A 1 128 ? 21.763 6.439 -9.336 1.00 85.56 128 LEU A CA 1
ATOM 993 C C . LEU A 1 128 ? 21.335 6.003 -10.747 1.00 85.56 128 LEU A C 1
ATOM 995 O O . LEU A 1 128 ? 22.174 5.946 -11.642 1.00 85.56 128 LEU A O 1
ATOM 999 N N . THR A 1 129 ? 20.041 5.762 -10.972 1.00 81.75 129 THR A N 1
ATOM 1000 C CA . THR A 1 129 ? 19.480 5.424 -12.288 1.00 81.75 129 THR A CA 1
ATOM 1001 C C . THR A 1 129 ? 19.725 6.549 -13.287 1.00 81.75 129 THR A C 1
ATOM 1003 O O . THR A 1 129 ? 20.157 6.289 -14.404 1.00 81.75 129 THR A O 1
ATOM 1006 N N . SER A 1 130 ? 19.523 7.808 -12.886 1.00 79.56 130 SER A N 1
ATOM 1007 C CA . SER A 1 130 ? 19.805 8.952 -13.754 1.00 79.56 130 SER A CA 1
ATOM 1008 C C . SER A 1 130 ? 21.291 9.063 -14.101 1.00 79.56 130 SER A C 1
ATOM 1010 O O . SER A 1 130 ? 21.622 9.280 -15.261 1.00 79.56 130 SER A O 1
ATOM 1012 N N . ALA A 1 131 ? 22.190 8.829 -13.141 1.00 84.00 131 ALA A N 1
ATOM 1013 C CA . ALA A 1 131 ? 23.629 8.823 -13.382 1.00 84.00 131 ALA A CA 1
ATOM 1014 C C . ALA A 1 131 ? 24.052 7.672 -14.311 1.00 84.00 131 ALA A C 1
ATOM 1016 O O . ALA A 1 131 ? 24.888 7.875 -15.187 1.00 84.00 131 ALA A O 1
ATOM 1017 N N . ALA A 1 132 ? 23.451 6.487 -14.161 1.00 82.88 132 ALA A N 1
ATOM 1018 C CA . ALA A 1 132 ? 23.695 5.341 -15.035 1.00 82.88 132 ALA A CA 1
ATOM 1019 C C . ALA A 1 132 ? 23.248 5.621 -16.480 1.00 82.88 132 ALA A C 1
ATOM 1021 O O . ALA A 1 132 ? 24.019 5.384 -17.407 1.00 82.88 132 ALA A O 1
ATOM 1022 N N . LEU A 1 133 ? 22.057 6.204 -16.662 1.00 79.25 133 LEU A N 1
ATOM 1023 C CA . LEU A 1 133 ? 21.550 6.619 -17.976 1.00 79.25 133 LEU A CA 1
ATOM 1024 C C . LEU A 1 133 ? 22.457 7.673 -18.626 1.00 79.25 133 LEU A C 1
ATOM 1026 O O . LEU A 1 133 ? 22.780 7.575 -19.806 1.00 79.25 133 LEU A O 1
ATOM 1030 N N . TRP A 1 134 ? 22.937 8.649 -17.848 1.00 78.12 134 TRP A N 1
ATOM 1031 C CA . TRP A 1 134 ? 23.922 9.633 -18.315 1.00 78.12 134 TRP A CA 1
ATOM 1032 C C . TRP A 1 134 ? 25.268 9.007 -18.702 1.00 78.12 134 TRP A C 1
ATOM 1034 O O . TRP A 1 134 ? 25.950 9.525 -19.583 1.00 78.12 134 TRP A O 1
ATOM 1044 N N . ALA A 1 135 ? 25.650 7.894 -18.072 1.00 82.62 135 ALA A N 1
ATOM 1045 C CA . ALA A 1 135 ? 26.850 7.132 -18.409 1.00 82.62 135 ALA A CA 1
ATOM 1046 C C . ALA A 1 135 ? 26.666 6.202 -19.626 1.00 82.62 135 ALA A C 1
ATOM 1048 O O . ALA A 1 135 ? 27.595 5.474 -19.974 1.00 82.62 135 ALA A O 1
ATOM 1049 N N . GLY A 1 136 ? 25.490 6.206 -20.268 1.00 76.44 136 GLY A N 1
ATOM 1050 C CA . GLY A 1 136 ? 25.177 5.334 -21.402 1.00 76.44 136 GLY A CA 1
ATOM 1051 C C . GLY A 1 136 ? 24.937 3.874 -21.012 1.00 76.44 136 GLY A C 1
ATOM 1052 O O . GLY A 1 136 ? 24.962 3.003 -21.876 1.00 76.44 136 GLY A O 1
ATOM 1053 N N . LEU A 1 137 ? 24.727 3.591 -19.722 1.00 75.69 137 LEU A N 1
ATOM 1054 C CA . LEU A 1 137 ? 24.218 2.295 -19.292 1.00 75.69 137 LEU A CA 1
ATOM 1055 C C . LEU A 1 137 ? 22.711 2.277 -19.538 1.00 75.69 137 LEU A C 1
ATOM 1057 O O . LEU A 1 137 ? 22.025 3.255 -19.245 1.00 75.69 137 LEU A O 1
ATOM 1061 N N . GLU A 1 138 ? 22.198 1.153 -20.024 1.00 67.25 138 GLU A N 1
ATOM 1062 C CA . GLU A 1 138 ? 20.765 0.874 -20.093 1.00 67.25 138 GLU A CA 1
ATOM 1063 C C . GLU A 1 138 ? 20.380 0.056 -18.849 1.00 67.25 138 GLU A C 1
ATOM 1065 O O . GLU A 1 138 ? 20.398 -1.177 -18.889 1.00 67.25 138 GLU A O 1
ATOM 1070 N N . PRO A 1 139 ? 20.116 0.692 -17.686 1.00 61.88 139 PRO A N 1
ATOM 1071 C CA . PRO A 1 139 ? 19.546 -0.028 -16.558 1.00 61.88 139 PRO A CA 1
ATOM 1072 C C . PRO A 1 139 ? 18.221 -0.634 -17.013 1.00 61.88 139 PRO A C 1
ATOM 1074 O O . PRO A 1 139 ? 17.472 0.038 -17.721 1.00 61.88 139 PRO A O 1
ATOM 1077 N N . GLN A 1 140 ? 17.946 -1.878 -16.607 1.00 55.81 140 GLN A N 1
ATOM 1078 C CA . GLN A 1 140 ? 16.732 -2.612 -16.970 1.00 55.81 140 GLN A CA 1
ATOM 1079 C C . GLN A 1 140 ? 15.483 -1.763 -16.685 1.00 55.81 140 GLN A C 1
ATOM 1081 O O . GLN A 1 140 ? 14.984 -1.682 -15.563 1.00 55.81 140 GLN A O 1
ATOM 1086 N N . SER A 1 141 ? 15.019 -1.069 -17.719 1.00 52.97 141 SER A N 1
ATOM 1087 C CA . SER A 1 141 ? 13.941 -0.093 -17.680 1.00 52.97 141 SER A CA 1
ATOM 1088 C C . SER A 1 141 ? 12.884 -0.587 -18.641 1.00 52.97 141 SER A C 1
ATOM 1090 O O . SER A 1 141 ? 13.104 -0.509 -19.839 1.00 52.97 141 SER A O 1
ATOM 1092 N N . THR A 1 142 ? 11.794 -1.144 -18.100 1.00 51.53 142 THR A N 1
ATOM 1093 C CA . THR A 1 142 ? 10.464 -1.450 -18.692 1.00 51.53 142 THR A CA 1
ATOM 1094 C C . THR A 1 142 ? 10.307 -1.784 -20.197 1.00 51.53 142 THR A C 1
ATOM 1096 O O . THR A 1 142 ? 9.181 -1.817 -20.680 1.00 51.53 142 THR A O 1
ATOM 1099 N N . GLY A 1 143 ? 11.360 -2.065 -20.968 1.00 48.44 143 GLY A N 1
ATOM 1100 C CA . GLY A 1 143 ? 11.303 -2.312 -22.413 1.00 48.44 143 GLY A CA 1
ATOM 1101 C C . GLY A 1 143 ? 10.823 -1.124 -23.262 1.00 48.44 143 GLY A C 1
ATOM 1102 O O . GLY A 1 143 ? 10.596 -1.292 -24.457 1.00 48.44 143 GLY A O 1
ATOM 1103 N N . GLN A 1 144 ? 10.643 0.069 -22.682 1.00 53.38 144 GLN A N 1
ATOM 1104 C CA . GLN A 1 144 ? 10.176 1.257 -23.401 1.00 53.38 144 GLN A CA 1
ATOM 1105 C C . GLN A 1 144 ? 11.341 2.204 -23.700 1.00 53.38 144 GLN A C 1
ATOM 1107 O O . GLN A 1 144 ? 12.100 2.567 -22.802 1.00 53.38 144 GLN A O 1
ATOM 1112 N N . SER A 1 145 ? 11.456 2.652 -24.955 1.00 51.34 145 SER A N 1
ATOM 1113 C CA . SER A 1 145 ? 12.375 3.723 -25.351 1.00 51.34 145 SER A CA 1
ATOM 1114 C C . SER A 1 145 ? 11.914 5.035 -24.713 1.00 51.34 145 SER A C 1
ATOM 1116 O O . SER A 1 145 ? 11.000 5.692 -25.212 1.00 51.34 145 SER A O 1
ATOM 1118 N N . GLN A 1 146 ? 12.484 5.387 -23.564 1.00 60.47 146 GLN A N 1
ATOM 1119 C CA . GLN A 1 146 ? 12.069 6.570 -22.816 1.00 60.47 146 GLN A CA 1
ATOM 1120 C C . GLN A 1 146 ? 12.993 7.747 -23.122 1.00 60.47 146 GLN A C 1
ATOM 1122 O O . GLN A 1 146 ? 14.180 7.725 -22.800 1.00 60.47 146 GLN A O 1
ATOM 1127 N N . GLU A 1 147 ? 12.434 8.816 -23.688 1.00 65.56 147 GLU A N 1
ATOM 1128 C CA . GLU A 1 147 ? 13.105 10.112 -23.686 1.00 65.56 147 GLU A CA 1
ATOM 1129 C C . GLU A 1 147 ? 13.158 10.640 -22.247 1.00 65.56 147 GLU A C 1
ATOM 1131 O O . GLU A 1 147 ? 12.143 10.992 -21.631 1.00 65.56 147 GLU A O 1
ATOM 1136 N N . VAL A 1 148 ? 14.365 10.678 -21.683 1.00 71.31 148 VAL A N 1
ATOM 1137 C CA . VAL A 1 148 ? 14.607 11.218 -20.344 1.00 71.31 148 VAL A CA 1
ATOM 1138 C C . VAL A 1 148 ? 14.502 12.741 -20.410 1.00 71.31 148 VAL A C 1
ATOM 1140 O O . VAL A 1 148 ? 15.479 13.448 -20.643 1.00 71.31 148 VAL A O 1
ATOM 1143 N N . THR A 1 149 ? 13.296 13.264 -20.202 1.00 82.69 149 THR A N 1
ATOM 1144 C CA . THR A 1 149 ? 13.065 14.702 -20.020 1.00 82.69 149 THR A CA 1
ATOM 1145 C C . THR A 1 149 ? 13.034 15.068 -18.536 1.00 82.69 149 THR A C 1
ATOM 1147 O O . THR A 1 149 ? 12.723 14.243 -17.671 1.00 82.69 149 THR A O 1
ATOM 1150 N N . LEU A 1 150 ? 13.304 16.341 -18.218 1.00 84.19 150 LEU A N 1
ATOM 1151 C CA . LEU A 1 150 ? 13.181 16.870 -16.849 1.00 84.19 150 LEU A CA 1
ATOM 1152 C C . LEU A 1 150 ? 11.781 16.628 -16.260 1.00 84.19 150 LEU A C 1
ATOM 1154 O O . LEU A 1 150 ? 11.641 16.405 -15.058 1.00 84.19 150 LEU A O 1
ATOM 1158 N N . TRP A 1 151 ? 10.752 16.623 -17.112 1.00 86.31 151 TRP A N 1
ATOM 1159 C CA . TRP A 1 151 ? 9.382 16.309 -16.721 1.00 86.31 151 TRP A CA 1
ATOM 1160 C C . TRP A 1 151 ? 9.214 14.844 -16.300 1.00 86.31 151 TRP A C 1
ATOM 1162 O O . TRP A 1 151 ? 8.638 14.566 -15.245 1.00 86.31 151 TRP A O 1
ATOM 1172 N N . THR A 1 152 ? 9.780 13.903 -17.059 1.00 82.94 152 THR A N 1
ATOM 1173 C CA . THR A 1 152 ? 9.807 12.479 -16.692 1.00 82.94 152 THR A CA 1
ATOM 1174 C C . THR A 1 152 ? 10.538 12.263 -15.366 1.00 82.94 152 THR A C 1
ATOM 1176 O O . THR A 1 152 ? 10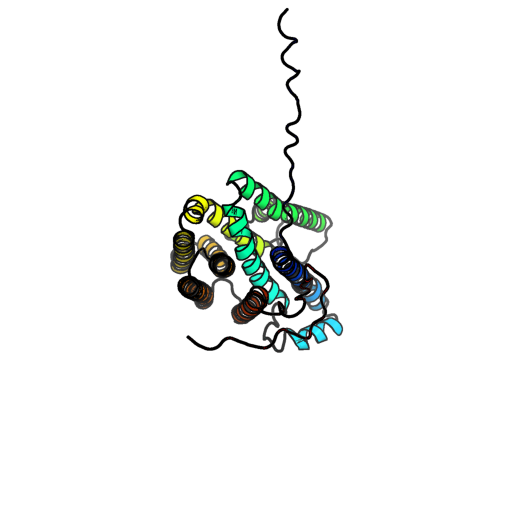.050 11.534 -14.502 1.00 82.94 152 THR A O 1
ATOM 1179 N N . MET A 1 153 ? 11.668 12.943 -15.145 1.00 83.50 153 MET A N 1
ATOM 1180 C CA . MET A 1 153 ? 12.397 12.852 -13.873 1.00 83.50 153 MET A CA 1
ATOM 1181 C C . MET A 1 153 ? 11.561 13.382 -12.704 1.00 83.50 153 MET A C 1
ATOM 1183 O O . MET A 1 153 ? 11.432 12.708 -11.684 1.00 83.50 153 MET A O 1
ATOM 1187 N N . PHE A 1 154 ? 10.940 14.553 -12.863 1.00 88.50 154 PHE A N 1
ATOM 1188 C CA . PHE A 1 154 ? 10.120 15.169 -11.821 1.00 88.50 154 PHE A CA 1
ATOM 1189 C C . PHE A 1 154 ? 8.897 14.317 -11.450 1.00 88.50 154 PHE A C 1
ATOM 1191 O O . PHE A 1 154 ? 8.611 14.104 -10.268 1.00 88.50 154 PHE A O 1
ATOM 1198 N N . THR A 1 155 ? 8.185 13.795 -12.449 1.00 88.25 155 THR A N 1
ATOM 1199 C CA . THR A 1 155 ? 6.998 12.952 -12.232 1.00 88.25 155 THR A CA 1
ATOM 1200 C C . THR A 1 155 ? 7.349 11.623 -11.562 1.00 88.25 155 THR A C 1
ATOM 1202 O O . THR A 1 155 ? 6.605 11.178 -10.691 1.00 88.25 155 THR A O 1
ATOM 1205 N N . ASN A 1 156 ? 8.506 11.029 -11.876 1.00 88.25 156 ASN A N 1
ATOM 1206 C CA . ASN A 1 156 ? 8.998 9.822 -11.204 1.00 88.25 156 ASN A CA 1
ATOM 1207 C C . ASN A 1 156 ? 9.509 10.107 -9.779 1.00 88.25 156 ASN A C 1
ATOM 1209 O O . ASN A 1 156 ? 9.245 9.326 -8.868 1.00 88.25 156 ASN A O 1
ATOM 1213 N N . TRP A 1 157 ? 10.183 11.239 -9.546 1.00 86.69 157 TRP A N 1
ATOM 1214 C CA . TRP A 1 157 ? 10.626 11.652 -8.203 1.00 86.69 157 TRP A CA 1
ATOM 1215 C C . TRP A 1 157 ? 9.459 11.901 -7.253 1.00 86.69 157 TRP A C 1
ATOM 1217 O O . TRP A 1 157 ? 9.558 11.633 -6.059 1.00 86.69 157 TRP A O 1
ATOM 1227 N N . THR A 1 158 ? 8.352 12.420 -7.778 1.00 88.88 158 THR A N 1
ATOM 1228 C CA . THR A 1 158 ? 7.142 12.701 -7.000 1.00 88.88 158 THR A CA 1
ATOM 1229 C C . THR A 1 158 ? 6.176 11.517 -6.937 1.00 88.88 158 THR A C 1
ATOM 1231 O O . THR A 1 158 ? 5.201 11.604 -6.194 1.00 88.88 158 THR A O 1
ATOM 1234 N N . LEU A 1 159 ? 6.448 10.420 -7.662 1.00 90.25 159 LEU A N 1
ATOM 1235 C CA . LEU A 1 159 ? 5.554 9.268 -7.885 1.00 90.25 159 LEU A CA 1
ATOM 1236 C C . LEU A 1 159 ? 4.230 9.619 -8.588 1.00 90.25 159 LEU A C 1
ATOM 1238 O O . LEU A 1 159 ? 3.327 8.789 -8.691 1.00 90.25 159 LEU A O 1
ATOM 1242 N N . VAL A 1 160 ? 4.109 10.847 -9.094 1.00 89.69 160 VAL A N 1
ATOM 1243 C CA . VAL A 1 160 ? 2.915 11.347 -9.785 1.00 89.69 160 VAL A CA 1
ATOM 1244 C C . VAL A 1 160 ? 2.741 10.669 -11.149 1.00 89.69 160 VAL A C 1
ATOM 1246 O O . VAL A 1 160 ? 1.631 10.589 -11.666 1.00 89.69 160 VAL A O 1
ATOM 1249 N N . ASN A 1 161 ? 3.809 10.102 -11.711 1.00 89.56 161 ASN A N 1
ATOM 1250 C CA . ASN A 1 161 ? 3.737 9.298 -12.931 1.00 89.56 161 ASN A CA 1
ATOM 1251 C C . ASN A 1 161 ? 2.771 8.100 -12.816 1.00 89.56 161 ASN A C 1
ATOM 1253 O O . ASN A 1 161 ? 2.245 7.662 -13.829 1.00 89.56 161 ASN A O 1
ATOM 1257 N N . TYR A 1 162 ? 2.494 7.596 -11.608 1.00 87.94 162 TYR A N 1
ATOM 1258 C CA . TYR A 1 162 ? 1.550 6.491 -11.385 1.00 87.94 162 TYR A CA 1
ATOM 1259 C C . TYR A 1 162 ? 0.075 6.909 -11.351 1.00 87.94 162 TYR A C 1
ATOM 1261 O O . TYR A 1 162 ? -0.799 6.050 -11.255 1.00 87.94 162 TYR A O 1
ATOM 1269 N N . ILE A 1 163 ? -0.211 8.211 -11.415 1.00 89.25 163 ILE A N 1
ATOM 1270 C CA . ILE A 1 163 ? -1.574 8.765 -11.432 1.00 89.25 163 ILE A CA 1
ATOM 1271 C C . ILE A 1 163 ? -1.838 9.645 -12.660 1.00 89.25 163 ILE A C 1
ATOM 1273 O O . ILE A 1 163 ? -2.938 10.169 -12.804 1.00 89.25 163 ILE A O 1
ATOM 1277 N N . LEU A 1 164 ? -0.843 9.836 -13.531 1.00 88.44 164 LEU A N 1
ATOM 1278 C CA . LEU A 1 164 ? -0.956 10.626 -14.753 1.00 88.44 164 LEU A CA 1
ATOM 1279 C C . LEU A 1 164 ? -0.766 9.746 -15.985 1.00 88.44 164 LEU A C 1
ATOM 1281 O O . LEU A 1 164 ? 0.159 8.940 -16.047 1.00 88.44 164 LEU A O 1
ATOM 1285 N N . TYR A 1 165 ? -1.614 9.972 -16.983 1.00 84.56 165 TYR A N 1
ATOM 1286 C CA . TYR A 1 165 ? -1.445 9.435 -18.326 1.00 84.56 165 TYR A CA 1
ATOM 1287 C C . TYR A 1 165 ? -0.775 10.479 -19.249 1.00 84.56 165 TYR A C 1
ATOM 1289 O O . TYR A 1 165 ? -1.153 11.654 -19.176 1.00 84.56 165 TYR A O 1
ATOM 1297 N N . PRO A 1 166 ? 0.178 10.103 -20.129 1.00 83.19 166 PRO A N 1
ATOM 1298 C CA . PRO A 1 166 ? 0.752 8.767 -20.320 1.00 83.19 166 PRO A CA 1
ATOM 1299 C C . PRO A 1 166 ? 1.711 8.368 -19.188 1.00 83.19 166 PRO A C 1
ATOM 1301 O O . PRO A 1 166 ? 2.484 9.186 -18.684 1.00 83.19 166 PRO A O 1
ATOM 1304 N N . GLN A 1 167 ? 1.670 7.092 -18.802 1.00 81.88 167 GLN A N 1
ATOM 1305 C CA . GLN A 1 167 ? 2.483 6.561 -17.710 1.00 81.88 167 GLN A CA 1
ATOM 1306 C C . GLN A 1 167 ? 3.908 6.260 -18.196 1.00 81.88 167 GLN A C 1
ATOM 1308 O O . GLN A 1 167 ? 4.120 5.343 -18.984 1.00 81.88 167 GLN A O 1
ATOM 1313 N N . VAL A 1 168 ? 4.894 7.000 -17.679 1.00 81.88 168 VAL A N 1
ATOM 1314 C CA . VAL A 1 168 ? 6.323 6.755 -17.936 1.00 81.88 168 VAL A CA 1
ATOM 1315 C C . VAL A 1 168 ? 6.999 6.318 -16.638 1.00 81.88 168 VAL A C 1
ATOM 1317 O O . VAL A 1 168 ? 7.063 7.083 -15.669 1.00 81.88 168 VAL A O 1
ATOM 1320 N N . VAL A 1 169 ? 7.477 5.073 -16.594 1.00 82.31 169 VAL A N 1
ATOM 1321 C CA . VAL A 1 169 ? 8.035 4.445 -15.386 1.00 82.31 169 VAL A CA 1
ATOM 1322 C C . VAL A 1 169 ? 9.537 4.238 -15.543 1.00 82.31 169 VAL A C 1
ATOM 1324 O O . VAL A 1 169 ? 9.965 3.390 -16.317 1.00 82.31 169 VAL A O 1
ATOM 1327 N N . LEU A 1 170 ? 10.332 4.974 -14.762 1.00 76.88 170 LEU A N 1
ATOM 1328 C CA . LEU A 1 170 ? 11.789 4.792 -14.700 1.00 76.88 170 LEU A CA 1
ATOM 1329 C C . LEU A 1 170 ? 12.202 3.648 -13.767 1.00 76.88 170 LEU A C 1
ATOM 1331 O O . LEU A 1 170 ? 13.304 3.120 -13.870 1.00 76.88 170 LEU A O 1
ATOM 1335 N N . MET A 1 171 ? 11.339 3.295 -12.814 1.00 78.69 171 MET A N 1
ATOM 1336 C CA . MET A 1 171 ? 11.615 2.267 -11.816 1.00 78.69 171 MET A CA 1
ATOM 1337 C C . MET A 1 171 ? 10.400 1.358 -11.653 1.00 78.69 171 MET A C 1
ATOM 1339 O O . MET A 1 171 ? 9.433 1.774 -11.003 1.00 78.69 171 MET A O 1
ATOM 1343 N N . PRO A 1 172 ? 10.462 0.118 -12.173 1.00 77.50 172 PRO A N 1
ATOM 1344 C CA . PRO A 1 172 ? 9.348 -0.817 -12.124 1.00 77.50 172 PRO A CA 1
ATOM 1345 C C . PRO A 1 172 ? 8.827 -1.066 -10.718 1.00 77.50 172 PRO A C 1
ATOM 1347 O O . PRO A 1 172 ? 7.641 -1.263 -10.589 1.00 77.50 172 PRO A O 1
ATOM 1350 N N . VAL A 1 173 ? 9.671 -1.016 -9.675 1.00 83.94 173 VAL A N 1
ATOM 1351 C CA . VAL A 1 173 ? 9.307 -1.301 -8.268 1.00 83.94 173 VAL A CA 1
ATOM 1352 C C . VAL A 1 173 ? 8.546 -0.146 -7.593 1.00 83.94 173 VAL A C 1
ATOM 1354 O O . VAL A 1 173 ? 7.869 -0.347 -6.579 1.00 83.94 173 VAL A O 1
ATOM 1357 N N . ALA A 1 174 ? 8.626 1.074 -8.135 1.00 86.75 174 ALA A N 1
ATOM 1358 C CA . ALA A 1 174 ? 8.126 2.281 -7.471 1.00 86.75 174 ALA A CA 1
ATOM 1359 C C . ALA A 1 174 ? 6.591 2.314 -7.297 1.00 86.75 174 ALA A C 1
ATOM 1361 O O . ALA A 1 174 ? 6.097 3.035 -6.428 1.00 86.75 174 ALA A O 1
ATOM 1362 N N . TRP A 1 175 ? 5.838 1.487 -8.032 1.00 89.56 175 TRP A N 1
ATOM 1363 C CA . TRP A 1 175 ? 4.386 1.331 -7.862 1.00 89.56 175 TRP A CA 1
ATOM 1364 C C . TRP A 1 175 ? 3.999 0.904 -6.437 1.00 89.56 175 TRP A C 1
ATOM 1366 O O . TRP A 1 175 ? 2.989 1.339 -5.890 1.00 89.56 175 TRP A O 1
ATOM 1376 N N . THR A 1 176 ? 4.837 0.102 -5.776 1.00 90.75 176 THR A N 1
ATOM 1377 C CA . THR A 1 176 ? 4.575 -0.298 -4.387 1.00 90.75 176 THR A CA 1
ATOM 1378 C C . THR A 1 176 ? 4.694 0.877 -3.416 1.00 90.75 176 THR A C 1
ATOM 1380 O O . THR A 1 176 ? 3.952 0.955 -2.435 1.00 90.75 176 THR A O 1
ATOM 1383 N N . MET A 1 177 ? 5.579 1.837 -3.707 1.00 92.19 177 MET A N 1
ATOM 1384 C CA . MET A 1 177 ? 5.785 3.018 -2.872 1.00 92.19 177 MET A CA 1
ATOM 1385 C C . MET A 1 177 ? 4.613 3.993 -2.951 1.00 92.19 177 MET A C 1
ATOM 1387 O O . MET A 1 177 ? 4.217 4.534 -1.919 1.00 92.19 177 MET A O 1
ATOM 1391 N N . ILE A 1 178 ? 4.034 4.213 -4.137 1.00 94.31 178 ILE A N 1
ATOM 1392 C CA . ILE A 1 178 ? 2.868 5.101 -4.263 1.00 94.31 178 ILE A CA 1
ATOM 1393 C C . ILE A 1 178 ? 1.670 4.544 -3.488 1.00 94.31 178 ILE A C 1
ATOM 1395 O O . ILE A 1 178 ? 1.003 5.304 -2.788 1.00 94.31 178 ILE A O 1
ATOM 1399 N N . ILE A 1 179 ? 1.455 3.224 -3.496 1.00 95.06 179 ILE A N 1
ATOM 1400 C CA . ILE A 1 179 ? 0.403 2.579 -2.695 1.00 95.06 179 ILE A CA 1
ATOM 1401 C C . ILE A 1 179 ? 0.629 2.829 -1.195 1.00 95.06 179 ILE A C 1
ATOM 1403 O O . ILE A 1 179 ? -0.307 3.203 -0.484 1.00 95.06 179 ILE A O 1
ATOM 1407 N N . GLU A 1 180 ? 1.867 2.693 -0.702 1.00 94.94 180 GLU A N 1
ATOM 1408 C CA . GLU A 1 180 ? 2.186 3.024 0.693 1.00 94.94 180 GLU A CA 1
ATOM 1409 C C . GLU A 1 180 ? 1.926 4.502 1.016 1.00 94.94 180 GLU A C 1
ATOM 1411 O O . GLU A 1 180 ? 1.366 4.814 2.068 1.00 94.94 180 GLU A O 1
ATOM 1416 N N . VAL A 1 181 ? 2.303 5.420 0.119 1.00 95.06 181 VAL A N 1
ATOM 1417 C CA . VAL A 1 181 ? 2.059 6.859 0.293 1.00 95.06 181 VAL A CA 1
ATOM 1418 C C . VAL A 1 181 ? 0.560 7.149 0.355 1.00 95.06 181 VAL A C 1
ATOM 1420 O O . VAL A 1 181 ? 0.131 7.856 1.267 1.00 95.06 181 VAL A O 1
ATOM 1423 N N . LEU A 1 182 ? -0.247 6.569 -0.539 1.00 96.06 182 LEU A N 1
ATOM 1424 C CA . LEU A 1 182 ? -1.707 6.704 -0.518 1.00 96.06 182 LEU A CA 1
ATOM 1425 C C . LEU A 1 182 ? -2.296 6.208 0.804 1.00 96.06 182 LEU A C 1
ATOM 1427 O O . LEU A 1 182 ? -3.114 6.898 1.415 1.00 96.06 182 LEU A O 1
ATOM 1431 N N . PHE A 1 183 ? -1.825 5.064 1.302 1.00 96.88 183 PHE A N 1
ATOM 1432 C CA . PHE A 1 183 ? -2.230 4.560 2.610 1.00 96.88 183 PHE A CA 1
ATOM 1433 C C . PHE A 1 183 ? -1.840 5.516 3.747 1.00 96.88 183 PHE A C 1
ATOM 1435 O O . PHE A 1 183 ? -2.657 5.804 4.620 1.00 96.88 183 PHE A O 1
ATOM 1442 N N . TYR A 1 184 ? -0.627 6.075 3.739 1.00 95.56 184 TYR A N 1
ATOM 1443 C CA . TYR A 1 184 ? -0.198 7.036 4.762 1.00 95.56 184 TYR A CA 1
ATOM 1444 C C . TYR A 1 184 ? -1.000 8.339 4.722 1.00 95.56 184 TYR A C 1
ATOM 1446 O O . TYR A 1 184 ? -1.312 8.889 5.781 1.00 95.56 184 TYR A O 1
ATOM 1454 N N . LEU A 1 185 ? -1.347 8.827 3.529 1.00 95.81 185 LEU A N 1
ATOM 1455 C CA . LEU A 1 185 ? -2.213 9.992 3.351 1.00 95.81 185 LEU A CA 1
ATOM 1456 C C . LEU A 1 185 ? -3.620 9.715 3.886 1.00 95.81 185 LEU A C 1
ATOM 1458 O O . LEU A 1 185 ? -4.162 10.538 4.624 1.00 95.81 185 LEU A O 1
ATOM 1462 N N . MET A 1 186 ? -4.170 8.535 3.598 1.00 96.12 186 MET A N 1
ATOM 1463 C CA . MET A 1 186 ? -5.461 8.097 4.126 1.00 96.12 186 MET A CA 1
ATOM 1464 C C . MET A 1 186 ? -5.441 8.006 5.661 1.00 96.12 186 MET A C 1
ATOM 1466 O O . MET A 1 186 ? -6.315 8.571 6.320 1.00 96.12 186 MET A O 1
ATOM 1470 N N . LEU A 1 187 ? -4.396 7.411 6.251 1.00 95.75 187 LEU A N 1
ATOM 1471 C CA . LEU A 1 187 ? -4.204 7.370 7.706 1.00 95.75 187 LEU A CA 1
ATOM 1472 C C . LEU A 1 187 ? -4.093 8.766 8.327 1.00 95.75 187 LEU A C 1
ATOM 1474 O O . LEU A 1 187 ? -4.624 9.000 9.411 1.00 95.75 187 LEU A O 1
ATOM 1478 N N . LEU A 1 188 ? -3.387 9.693 7.672 1.00 95.94 188 LEU A N 1
ATOM 1479 C CA . LEU A 1 188 ? -3.257 11.077 8.129 1.00 95.94 188 LEU A CA 1
ATOM 1480 C C . LEU A 1 188 ? -4.601 11.807 8.096 1.00 95.94 188 LEU A C 1
ATOM 1482 O O . LEU A 1 188 ? -4.943 12.477 9.072 1.00 95.94 188 LEU A O 1
ATOM 1486 N N . ALA A 1 189 ? -5.368 11.651 7.016 1.00 96.31 189 ALA A N 1
ATOM 1487 C CA . ALA A 1 189 ? -6.691 12.248 6.871 1.00 96.31 189 ALA A CA 1
ATOM 1488 C C . ALA A 1 189 ? -7.678 11.702 7.916 1.00 96.31 189 ALA A C 1
ATOM 1490 O O . ALA A 1 189 ? -8.433 12.460 8.526 1.00 96.31 189 ALA A O 1
ATOM 1491 N N . LEU A 1 190 ? -7.625 10.395 8.183 1.00 96.31 190 LEU A N 1
ATOM 1492 C CA . LEU A 1 190 ? -8.524 9.713 9.114 1.00 96.31 190 LEU A CA 1
ATOM 1493 C C . LEU A 1 190 ? -7.991 9.629 10.542 1.00 96.31 190 LEU A C 1
ATOM 1495 O O . LEU A 1 190 ? -8.660 9.075 11.413 1.00 96.31 190 LEU A O 1
ATOM 1499 N N . LEU A 1 191 ? -6.843 10.236 10.846 1.00 94.88 191 LEU A N 1
ATOM 1500 C CA . LEU A 1 191 ? -6.246 10.187 12.178 1.00 94.88 191 LEU A CA 1
ATOM 1501 C C . LEU A 1 191 ? -7.165 10.677 13.320 1.00 94.88 191 LEU A C 1
ATOM 1503 O O . LEU A 1 191 ? -7.150 10.044 14.385 1.00 94.88 191 LEU A O 1
ATOM 1507 N N . PRO A 1 192 ? -7.991 11.742 13.167 1.00 95.06 192 PRO A N 1
ATOM 1508 C CA . PRO A 1 192 ? -8.932 12.135 14.216 1.00 95.06 192 PRO A CA 1
ATOM 1509 C C . PRO A 1 192 ? -9.979 11.047 14.485 1.00 95.06 192 PRO A C 1
ATOM 1511 O O . PRO A 1 192 ? -10.373 10.840 15.635 1.00 95.06 192 PRO A O 1
ATOM 1514 N N . VAL A 1 193 ? -10.408 10.346 13.432 1.00 96.12 193 VAL A N 1
ATOM 1515 C CA . VAL A 1 193 ? -11.405 9.274 13.500 1.00 96.12 193 VAL A CA 1
ATOM 1516 C C . VAL A 1 193 ? -10.775 8.012 14.078 1.00 96.12 193 VAL A C 1
ATOM 1518 O O . VAL A 1 193 ? -11.304 7.472 15.043 1.00 96.12 193 VAL A O 1
ATOM 1521 N N . LEU A 1 194 ? -9.594 7.610 13.600 1.00 94.06 194 LEU A N 1
ATOM 1522 C CA . LEU A 1 194 ? -8.832 6.454 14.091 1.00 94.06 194 LEU A CA 1
ATOM 1523 C C . LEU A 1 194 ? -8.579 6.510 15.600 1.00 94.06 194 LEU A C 1
ATOM 1525 O O . LEU A 1 194 ? -8.624 5.485 16.278 1.00 94.06 194 LEU A O 1
ATOM 1529 N N . ARG A 1 195 ? -8.337 7.706 16.153 1.00 93.19 195 ARG A N 1
ATOM 1530 C CA . ARG A 1 195 ? -8.129 7.889 17.599 1.00 93.19 195 ARG A CA 1
ATOM 1531 C C . ARG A 1 195 ? -9.400 7.728 18.430 1.00 93.19 195 ARG A C 1
ATOM 1533 O O . ARG A 1 195 ? -9.296 7.364 19.599 1.00 93.19 195 ARG A O 1
ATOM 1540 N N . ARG A 1 196 ? -10.571 8.019 17.860 1.00 94.19 196 ARG A N 1
ATOM 1541 C CA . ARG A 1 196 ? -11.866 7.980 18.562 1.00 94.19 196 ARG A CA 1
ATOM 1542 C C . ARG A 1 196 ? -12.595 6.657 18.348 1.00 94.19 196 ARG A C 1
ATOM 1544 O O . ARG A 1 196 ? -13.086 6.065 19.301 1.00 94.19 196 ARG A O 1
ATOM 1551 N N . ALA A 1 197 ? -12.652 6.200 17.104 1.00 95.38 197 ALA A N 1
ATOM 1552 C CA . ALA A 1 197 ? -13.412 5.044 16.659 1.00 95.38 197 ALA A CA 1
ATOM 1553 C C . ALA A 1 197 ? -12.680 4.349 15.499 1.00 95.38 197 ALA A C 1
ATOM 1555 O O . ALA A 1 197 ? -12.913 4.645 14.329 1.00 95.38 197 ALA A O 1
ATOM 1556 N N . VAL A 1 198 ? -11.806 3.392 15.831 1.00 95.50 198 VAL A N 1
ATOM 1557 C CA . VAL A 1 198 ? -11.036 2.611 14.840 1.00 95.50 198 VAL A CA 1
ATOM 1558 C C . VAL A 1 198 ? -11.956 1.900 13.842 1.00 95.50 198 VAL A C 1
ATOM 1560 O O . VAL A 1 198 ? -11.670 1.886 12.652 1.00 95.50 198 VAL A O 1
ATOM 1563 N N . TRP A 1 199 ? -13.083 1.356 14.310 1.00 96.06 199 TRP A N 1
ATOM 1564 C CA . TRP A 1 199 ? -14.059 0.684 13.448 1.00 96.06 199 TRP A CA 1
ATOM 1565 C C . TRP A 1 199 ? -14.653 1.628 12.392 1.00 96.06 199 TRP A C 1
ATOM 1567 O O . TRP A 1 199 ? -14.769 1.244 11.235 1.00 96.06 199 TRP A O 1
ATOM 1577 N N . LEU A 1 200 ? -14.967 2.874 12.768 1.00 96.62 200 LEU A N 1
ATOM 1578 C CA . LEU A 1 200 ? -15.539 3.863 11.855 1.00 96.62 200 LEU A CA 1
ATOM 1579 C C . LEU A 1 200 ? -14.518 4.284 10.797 1.00 96.62 200 LEU A C 1
ATOM 1581 O O . LEU A 1 200 ? -14.876 4.426 9.633 1.00 96.62 200 LEU A O 1
ATOM 1585 N N . ALA A 1 201 ? -13.252 4.446 11.187 1.00 97.00 201 ALA A N 1
ATOM 1586 C CA . ALA A 1 201 ? -12.184 4.723 10.233 1.00 97.00 201 ALA A CA 1
ATOM 1587 C C . ALA A 1 201 ? -12.063 3.601 9.191 1.00 97.00 201 ALA A C 1
ATOM 1589 O O . ALA A 1 201 ? -12.086 3.897 8.005 1.00 97.00 201 ALA A O 1
ATOM 1590 N N . ILE A 1 202 ? -12.058 2.332 9.621 1.00 97.06 202 ILE A N 1
ATOM 1591 C CA . ILE A 1 202 ? -12.019 1.175 8.708 1.00 97.06 202 ILE A CA 1
ATOM 1592 C C . ILE A 1 202 ? -13.235 1.170 7.767 1.00 97.06 202 ILE A C 1
ATOM 1594 O O . ILE A 1 202 ? -13.078 0.953 6.569 1.00 97.06 202 ILE A O 1
ATOM 1598 N N . CYS A 1 203 ? -14.442 1.462 8.267 1.00 97.56 203 CYS A N 1
ATOM 1599 C CA . CYS A 1 203 ? -15.627 1.588 7.411 1.00 97.56 203 CYS A CA 1
ATOM 1600 C C . CYS A 1 203 ? -15.454 2.670 6.335 1.00 97.56 203 CYS A C 1
ATOM 1602 O O . CYS A 1 203 ? -15.818 2.448 5.180 1.00 97.56 203 CYS A O 1
ATOM 1604 N N . ILE A 1 204 ? -14.910 3.835 6.704 1.00 97.88 204 ILE A N 1
ATOM 1605 C CA . ILE A 1 204 ? -14.674 4.944 5.770 1.00 97.88 204 ILE A CA 1
ATOM 1606 C C . ILE A 1 204 ? -13.627 4.548 4.723 1.00 97.88 204 ILE A C 1
ATOM 1608 O O . ILE A 1 204 ? -13.844 4.795 3.542 1.00 97.88 204 ILE A O 1
ATOM 1612 N N . GLU A 1 205 ? -12.536 3.894 5.128 1.00 97.81 205 GLU A N 1
ATOM 1613 C CA . GLU A 1 205 ? -11.482 3.417 4.220 1.00 97.81 205 GLU A CA 1
ATOM 1614 C C . GLU A 1 205 ? -12.025 2.400 3.206 1.00 97.81 205 GLU A C 1
ATOM 1616 O O . GLU A 1 205 ? -11.800 2.544 2.007 1.00 97.81 205 GLU A O 1
ATOM 1621 N N . LEU A 1 206 ? -12.796 1.405 3.661 1.00 97.81 206 LEU A N 1
ATOM 1622 C CA . LEU A 1 206 ? -13.409 0.407 2.775 1.00 97.81 206 LEU A CA 1
ATOM 1623 C C . LEU A 1 206 ? -14.425 1.042 1.818 1.00 97.81 206 LEU A C 1
ATOM 1625 O O . LEU A 1 206 ? -14.455 0.705 0.636 1.00 97.81 206 LEU A O 1
ATOM 1629 N N . THR A 1 207 ? -15.223 1.994 2.308 1.00 97.88 207 THR A N 1
ATOM 1630 C CA . THR A 1 207 ? -16.180 2.738 1.472 1.00 97.88 207 THR A CA 1
ATOM 1631 C C . THR A 1 207 ? -15.454 3.573 0.422 1.00 97.88 207 THR A C 1
ATOM 1633 O O . THR A 1 207 ? -15.858 3.588 -0.737 1.00 97.88 207 THR A O 1
ATOM 1636 N N . PHE A 1 208 ? -14.358 4.232 0.801 1.00 97.88 208 PHE A N 1
ATOM 1637 C CA . PHE A 1 208 ? -13.522 4.991 -0.123 1.00 97.88 208 PHE A CA 1
ATOM 1638 C C . PHE A 1 208 ? -12.983 4.100 -1.247 1.00 97.88 208 PHE A C 1
ATOM 1640 O O . PHE A 1 208 ? -13.160 4.434 -2.417 1.00 97.88 208 PHE A O 1
ATOM 1647 N N . VAL A 1 209 ? -12.407 2.939 -0.910 1.00 97.44 209 VAL A N 1
ATOM 1648 C CA . VAL A 1 209 ? -11.920 1.983 -1.916 1.00 97.44 209 VAL A CA 1
ATOM 1649 C C . VAL A 1 209 ? -13.057 1.537 -2.839 1.00 97.44 209 VAL A C 1
ATOM 1651 O O . VAL A 1 209 ? -12.901 1.571 -4.057 1.00 97.44 209 VAL A O 1
ATOM 1654 N N . PHE A 1 210 ? -14.216 1.176 -2.284 1.00 97.19 210 PHE A N 1
ATOM 1655 C CA . PHE A 1 210 ? -15.377 0.756 -3.071 1.00 97.19 210 PHE A CA 1
ATOM 1656 C C . PHE A 1 210 ? -15.836 1.826 -4.072 1.00 97.19 210 PHE A C 1
ATOM 1658 O O . PHE A 1 210 ? -16.075 1.517 -5.241 1.00 97.19 210 PHE A O 1
ATOM 1665 N N . VAL A 1 211 ? -15.932 3.085 -3.634 1.00 96.62 211 VAL A N 1
ATOM 1666 C CA . VAL A 1 211 ? -16.352 4.209 -4.483 1.00 96.62 211 VAL A CA 1
ATOM 1667 C C . VAL A 1 211 ? -15.339 4.467 -5.598 1.00 96.62 211 VAL A C 1
ATOM 1669 O O . VAL A 1 211 ? -15.733 4.660 -6.748 1.00 96.62 211 VAL A O 1
ATOM 1672 N N . VAL A 1 212 ? -14.039 4.435 -5.295 1.00 96.06 212 VAL A N 1
ATOM 1673 C CA . VAL A 1 212 ? -12.994 4.632 -6.311 1.00 96.06 212 VAL A CA 1
ATOM 1674 C C . VAL A 1 212 ? -13.027 3.519 -7.359 1.00 96.06 212 VAL A C 1
ATOM 1676 O O . VAL A 1 212 ? -13.021 3.812 -8.551 1.00 96.06 212 VAL A O 1
ATOM 1679 N N . LEU A 1 213 ? -13.137 2.254 -6.942 1.00 94.62 213 LEU A N 1
ATOM 1680 C CA . LEU A 1 213 ? -13.211 1.128 -7.880 1.00 94.62 213 LEU A CA 1
AT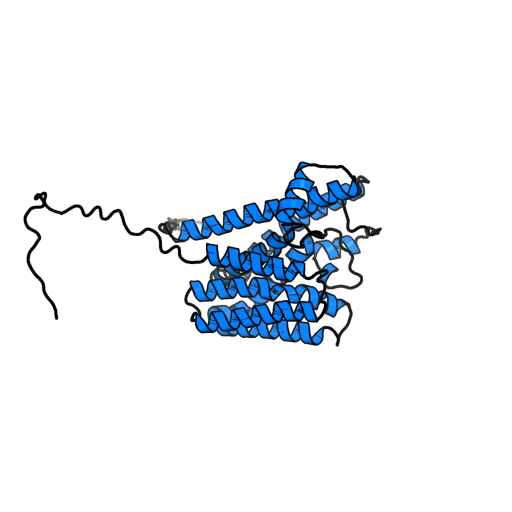OM 1681 C C . LEU A 1 213 ? -14.474 1.179 -8.746 1.00 94.62 213 LEU A C 1
ATOM 1683 O O . LEU A 1 213 ? -14.405 0.943 -9.949 1.00 94.62 213 LEU A O 1
ATOM 1687 N N . SER A 1 214 ? -15.615 1.543 -8.158 1.00 94.06 214 SER A N 1
ATOM 1688 C CA . SER A 1 214 ? -16.889 1.634 -8.883 1.00 94.06 214 SER A CA 1
ATOM 1689 C C . SER A 1 214 ? -16.945 2.815 -9.856 1.00 94.06 214 SER A C 1
ATOM 1691 O O . SER A 1 214 ? -17.693 2.767 -10.822 1.00 94.06 214 SER A O 1
ATOM 1693 N N . SER A 1 215 ? -16.153 3.866 -9.626 1.00 94.38 215 SER A N 1
ATOM 1694 C CA . SER A 1 215 ? -16.090 5.054 -10.494 1.00 94.38 215 SER A CA 1
ATOM 1695 C C . SER A 1 215 ? -14.989 4.983 -11.553 1.00 94.38 215 SER A C 1
ATOM 1697 O O . SER A 1 215 ? -14.783 5.957 -12.275 1.00 94.38 215 SER A O 1
ATOM 1699 N N . ARG A 1 216 ? -14.263 3.859 -11.667 1.00 89.12 216 ARG A N 1
ATOM 1700 C CA . ARG A 1 216 ? -13.103 3.757 -12.567 1.00 89.12 216 ARG A CA 1
ATOM 1701 C C . ARG A 1 216 ? -13.442 4.041 -14.037 1.00 89.12 216 ARG A C 1
ATOM 1703 O O . ARG A 1 216 ? -12.622 4.627 -14.730 1.00 89.12 216 ARG A O 1
ATOM 1710 N N . SER A 1 217 ? -14.622 3.606 -14.496 1.00 86.00 217 SER A N 1
ATOM 1711 C CA . SER A 1 217 ? -15.068 3.675 -15.897 1.00 86.00 217 SER A CA 1
ATOM 1712 C C . SER A 1 217 ? -15.709 5.007 -16.258 1.00 86.00 217 SER A C 1
ATOM 1714 O O . SER A 1 217 ? -15.852 5.318 -17.433 1.00 86.00 217 SER A O 1
ATOM 1716 N N . GLU A 1 218 ? -16.105 5.782 -15.251 1.00 88.81 218 GLU A N 1
ATOM 1717 C CA . GLU A 1 218 ? -16.905 6.996 -15.429 1.00 88.81 218 GLU A CA 1
ATOM 1718 C C . GLU A 1 218 ? -16.044 8.241 -15.686 1.00 88.81 218 GLU A C 1
ATOM 1720 O O . GLU A 1 218 ? -16.566 9.314 -15.983 1.00 88.81 218 GLU A O 1
ATOM 1725 N N . LEU A 1 219 ? -14.723 8.128 -15.521 1.00 89.44 219 LEU A N 1
ATOM 1726 C CA . LEU A 1 219 ? -13.785 9.249 -15.509 1.00 89.44 219 LEU A CA 1
ATOM 1727 C C . LEU A 1 219 ? -12.608 9.018 -16.475 1.00 89.44 219 LEU A C 1
ATOM 1729 O O . LEU A 1 219 ? -12.556 8.046 -17.220 1.00 89.44 219 LEU A O 1
ATOM 1733 N N . ASN A 1 220 ? -11.659 9.956 -16.473 1.00 90.50 220 ASN A N 1
ATOM 1734 C CA . ASN A 1 220 ? -10.512 9.980 -17.386 1.00 90.50 220 ASN A CA 1
ATOM 1735 C C . ASN A 1 220 ? -9.515 8.826 -17.144 1.00 90.50 220 ASN A C 1
ATOM 1737 O O . ASN A 1 220 ? -9.457 8.247 -16.063 1.00 90.50 220 ASN A O 1
ATOM 1741 N N . GLU A 1 221 ? -8.619 8.580 -18.102 1.00 90.12 221 GLU A N 1
ATOM 1742 C CA . GLU A 1 221 ? -7.576 7.539 -18.020 1.00 90.12 221 GLU A CA 1
ATOM 1743 C C . GLU A 1 221 ? -6.673 7.668 -16.778 1.00 90.12 221 GLU A C 1
ATOM 1745 O O . GLU A 1 221 ? -6.378 6.677 -16.110 1.00 90.12 221 GLU A O 1
ATOM 1750 N N . SER A 1 222 ? -6.314 8.896 -16.388 1.00 91.19 222 SER A N 1
ATOM 1751 C CA . SER A 1 222 ? -5.587 9.173 -15.138 1.00 91.19 222 SER A CA 1
ATOM 1752 C C . SER A 1 222 ? -6.342 8.697 -13.887 1.00 91.19 222 SER A C 1
ATOM 1754 O O . SER A 1 222 ? -5.728 8.255 -12.916 1.00 91.19 222 SER A O 1
ATOM 1756 N N . TRP A 1 223 ? -7.680 8.750 -13.897 1.00 92.75 223 TRP A N 1
ATOM 1757 C CA . TRP A 1 223 ? -8.496 8.216 -12.805 1.00 92.75 223 TRP A CA 1
ATOM 1758 C C . TRP A 1 223 ? -8.463 6.689 -12.770 1.00 92.75 223 TRP A C 1
ATOM 1760 O O . TRP A 1 223 ? -8.373 6.110 -11.690 1.00 92.75 223 TRP A O 1
ATOM 1770 N N . SER A 1 224 ? -8.463 6.037 -13.934 1.00 91.25 224 SER A N 1
ATOM 1771 C CA . SER A 1 224 ? -8.287 4.585 -14.017 1.00 91.25 224 SER A CA 1
ATOM 1772 C C . SER A 1 224 ? -6.940 4.155 -13.419 1.00 91.25 224 SER A C 1
ATOM 1774 O O . SER A 1 224 ? -6.905 3.270 -12.566 1.00 91.25 224 SER A O 1
ATOM 1776 N N . LEU A 1 225 ? -5.844 4.858 -13.743 1.00 91.12 225 LEU A N 1
ATOM 1777 C CA . LEU A 1 225 ? -4.527 4.621 -13.129 1.00 91.12 225 LEU A CA 1
ATOM 1778 C C . LEU A 1 225 ? -4.553 4.818 -11.606 1.00 91.12 225 LEU A C 1
ATOM 1780 O O . LEU A 1 225 ? -4.006 4.015 -10.848 1.00 91.12 225 LEU A O 1
ATOM 1784 N N . PHE A 1 226 ? -5.238 5.854 -11.122 1.00 94.31 226 PHE A N 1
ATOM 1785 C CA . PHE A 1 226 ? -5.439 6.041 -9.688 1.00 94.31 226 PHE A CA 1
ATOM 1786 C C . PHE A 1 226 ? -6.227 4.879 -9.054 1.00 94.31 226 PHE A C 1
ATOM 1788 O O . PHE A 1 226 ? -5.830 4.370 -8.002 1.00 94.31 226 PHE A O 1
ATOM 1795 N N . ALA A 1 227 ? -7.293 4.409 -9.707 1.00 94.38 227 ALA A N 1
ATOM 1796 C CA . ALA A 1 227 ? -8.099 3.282 -9.247 1.00 94.38 227 ALA A CA 1
ATOM 1797 C C . ALA A 1 227 ? -7.296 1.971 -9.191 1.00 94.38 227 ALA A C 1
ATOM 1799 O O . ALA A 1 227 ? -7.456 1.211 -8.233 1.00 94.38 227 ALA A O 1
ATOM 1800 N N . VAL A 1 228 ? -6.374 1.745 -10.138 1.00 93.38 228 VAL A N 1
ATOM 1801 C CA . VAL A 1 228 ? -5.416 0.624 -10.093 1.00 93.38 228 VAL A CA 1
ATOM 1802 C C . VAL A 1 228 ? -4.619 0.653 -8.790 1.00 93.38 228 VAL A C 1
ATOM 1804 O O . VAL A 1 228 ? -4.595 -0.346 -8.075 1.00 93.38 228 VAL A O 1
ATOM 1807 N N . ASN A 1 229 ? -4.039 1.798 -8.415 1.00 94.62 229 ASN A N 1
ATOM 1808 C CA . ASN A 1 229 ? -3.280 1.926 -7.164 1.00 94.62 229 ASN A CA 1
ATOM 1809 C C . ASN A 1 229 ? -4.168 1.715 -5.922 1.00 94.62 229 ASN A C 1
ATOM 1811 O O . ASN A 1 229 ? -3.774 1.034 -4.972 1.00 94.62 229 ASN A O 1
ATOM 1815 N N . VAL A 1 230 ? -5.389 2.257 -5.932 1.00 96.12 230 VAL A N 1
ATOM 1816 C CA . VAL A 1 230 ? -6.351 2.109 -4.827 1.00 96.12 230 VAL A CA 1
ATOM 1817 C C . VAL A 1 230 ? -6.828 0.661 -4.656 1.00 96.12 230 VAL A C 1
ATOM 1819 O O . VAL A 1 230 ? -7.070 0.237 -3.525 1.00 96.12 230 VAL A O 1
ATOM 1822 N N . SER A 1 231 ? -6.876 -0.136 -5.727 1.00 95.06 231 SER A N 1
ATOM 1823 C CA . SER A 1 231 ? -7.268 -1.554 -5.675 1.00 95.06 231 SER A CA 1
ATOM 1824 C C . SER A 1 231 ? -6.380 -2.431 -4.783 1.00 95.06 231 SER A C 1
ATOM 1826 O O . SER A 1 231 ? -6.815 -3.499 -4.348 1.00 95.06 231 SER A O 1
ATOM 1828 N N . TYR A 1 232 ? -5.150 -1.991 -4.493 1.00 95.25 232 TYR A N 1
ATOM 1829 C CA . TYR A 1 232 ? -4.204 -2.694 -3.624 1.00 95.25 232 TYR A CA 1
ATOM 1830 C C . TYR A 1 232 ? -4.314 -2.275 -2.149 1.00 95.25 232 TYR A C 1
ATOM 1832 O O . TYR A 1 232 ? -3.858 -3.009 -1.270 1.00 95.25 232 TYR A O 1
ATOM 1840 N N . LEU A 1 233 ? -4.968 -1.145 -1.841 1.00 96.69 233 LEU A N 1
ATOM 1841 C CA . LEU A 1 233 ? -5.172 -0.686 -0.460 1.00 96.69 233 LEU A CA 1
ATOM 1842 C C . LEU A 1 233 ? -5.871 -1.710 0.450 1.00 96.69 233 LEU A C 1
ATOM 1844 O O . LEU A 1 233 ? -5.461 -1.799 1.610 1.00 96.69 233 LEU A O 1
ATOM 1848 N N . PRO A 1 234 ? -6.851 -2.522 -0.007 1.00 97.25 234 PRO A N 1
ATOM 1849 C CA . PRO A 1 234 ? -7.448 -3.567 0.820 1.00 97.25 234 PRO A CA 1
ATOM 1850 C C . PRO A 1 234 ? -6.442 -4.507 1.491 1.00 97.25 234 PRO A C 1
ATOM 1852 O O . PRO A 1 234 ? -6.686 -4.942 2.614 1.00 97.25 234 PRO A O 1
ATOM 1855 N N . ILE A 1 235 ? -5.287 -4.767 0.869 1.00 96.31 235 ILE A N 1
ATOM 1856 C CA . ILE A 1 235 ? -4.225 -5.590 1.461 1.00 96.31 235 ILE A CA 1
ATOM 1857 C C . ILE A 1 235 ? -3.683 -4.929 2.739 1.00 96.31 235 ILE A C 1
ATOM 1859 O O . ILE A 1 235 ? -3.582 -5.568 3.788 1.00 96.31 235 ILE A O 1
ATOM 1863 N N . LEU A 1 236 ? -3.386 -3.627 2.684 1.00 97.25 236 LEU A N 1
ATOM 1864 C CA . LEU A 1 236 ? -2.942 -2.864 3.854 1.00 97.25 236 LEU A CA 1
ATOM 1865 C C . LEU A 1 236 ? -4.057 -2.774 4.903 1.00 97.25 236 LEU A C 1
ATOM 1867 O O . LEU A 1 236 ? -3.794 -2.895 6.102 1.00 97.25 236 LEU A O 1
ATOM 1871 N N . LEU A 1 237 ? -5.312 -2.636 4.464 1.00 97.56 237 LEU A N 1
ATOM 1872 C CA . LEU A 1 237 ? -6.467 -2.616 5.360 1.00 97.56 237 LEU A CA 1
ATOM 1873 C C . LEU A 1 237 ? -6.636 -3.935 6.119 1.00 97.56 237 LEU A C 1
ATOM 1875 O O . LEU A 1 237 ? -6.913 -3.898 7.315 1.00 97.56 237 LEU A O 1
ATOM 1879 N N . ILE A 1 238 ? -6.392 -5.092 5.494 1.00 97.06 238 ILE A N 1
ATOM 1880 C CA . ILE A 1 238 ? -6.387 -6.391 6.191 1.00 97.06 238 ILE A CA 1
ATOM 1881 C C . ILE A 1 238 ? -5.329 -6.400 7.302 1.00 97.06 238 ILE A C 1
ATOM 1883 O O . ILE A 1 238 ? -5.623 -6.810 8.427 1.00 97.06 238 ILE A O 1
ATOM 1887 N N . GLY A 1 239 ? -4.131 -5.870 7.038 1.00 95.50 239 GLY A N 1
ATOM 1888 C CA . GLY A 1 239 ? -3.089 -5.690 8.054 1.00 95.50 239 GLY A CA 1
ATOM 1889 C C . GLY A 1 239 ? -3.538 -4.799 9.220 1.00 95.50 239 GLY A C 1
ATOM 1890 O O . GLY A 1 239 ? -3.364 -5.147 10.393 1.00 95.50 239 GLY A O 1
ATOM 1891 N N . GLN A 1 240 ? -4.186 -3.674 8.913 1.00 96.50 240 GLN A N 1
ATOM 1892 C CA . GLN A 1 240 ? -4.770 -2.761 9.900 1.00 96.50 240 GLN A CA 1
ATOM 1893 C C . GLN A 1 240 ? -5.897 -3.413 10.719 1.00 96.50 240 GLN A C 1
ATOM 1895 O O . GLN A 1 240 ? -5.952 -3.238 11.939 1.00 96.50 240 GLN A O 1
ATOM 1900 N N . ILE A 1 241 ? -6.770 -4.200 10.087 1.00 96.56 241 ILE A N 1
ATOM 1901 C CA . ILE A 1 241 ? -7.855 -4.950 10.736 1.00 96.56 241 ILE A CA 1
ATOM 1902 C C . ILE A 1 241 ? -7.277 -6.031 11.661 1.00 96.56 241 ILE A C 1
ATOM 1904 O O . ILE A 1 241 ? -7.722 -6.180 12.804 1.00 96.56 241 ILE A O 1
ATOM 1908 N N . ALA A 1 242 ? -6.239 -6.746 11.222 1.00 94.62 242 ALA A N 1
ATOM 1909 C CA . ALA A 1 242 ? -5.524 -7.719 12.045 1.00 94.62 242 ALA A CA 1
ATOM 1910 C C . ALA A 1 242 ? -4.867 -7.057 13.268 1.00 94.62 242 ALA A C 1
ATOM 1912 O O . ALA A 1 242 ? -4.900 -7.587 14.383 1.00 94.62 242 ALA A O 1
ATOM 1913 N N . TRP A 1 243 ? -4.321 -5.849 13.115 1.00 94.44 243 TRP A N 1
ATOM 1914 C CA . TRP A 1 243 ? -3.850 -5.076 14.260 1.00 94.44 243 TRP A CA 1
ATOM 1915 C C . TRP A 1 243 ? -5.005 -4.675 15.190 1.00 94.44 243 TRP A C 1
ATOM 1917 O O . TRP A 1 243 ? -4.915 -4.871 16.402 1.00 94.44 243 TRP A O 1
ATOM 1927 N N . ALA A 1 244 ? -6.104 -4.150 14.649 1.00 94.56 244 ALA A N 1
ATOM 1928 C CA . ALA A 1 244 ? -7.235 -3.674 15.441 1.00 94.56 244 ALA A CA 1
ATOM 1929 C C . ALA A 1 244 ? -7.899 -4.803 16.255 1.00 94.56 244 ALA A C 1
ATOM 1931 O O . ALA A 1 244 ? -8.282 -4.589 17.409 1.00 94.56 244 ALA A O 1
ATOM 1932 N N . THR A 1 245 ? -7.991 -6.009 15.687 1.00 93.56 245 THR A N 1
ATOM 1933 C CA . THR A 1 245 ? -8.490 -7.215 16.373 1.00 93.56 245 THR A CA 1
ATOM 1934 C C . THR A 1 245 ? -7.522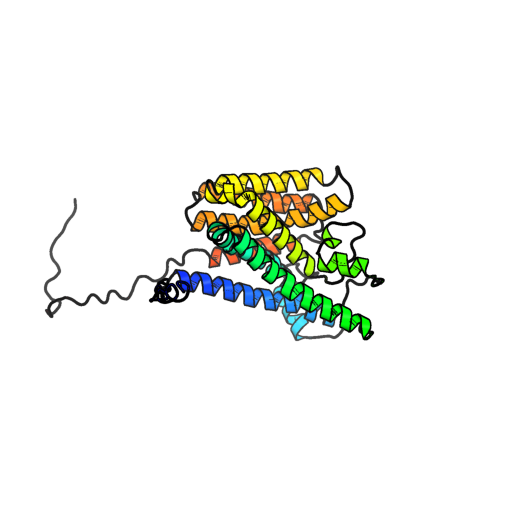 -7.702 17.447 1.00 93.56 245 THR A C 1
ATOM 1936 O O . THR A 1 245 ? -7.922 -7.886 18.597 1.00 93.56 245 THR A O 1
ATOM 1939 N N . THR A 1 246 ? -6.232 -7.849 17.124 1.00 91.06 246 THR A N 1
ATOM 1940 C CA . THR A 1 246 ? -5.214 -8.302 18.094 1.00 91.06 246 THR A CA 1
ATOM 1941 C C . THR A 1 246 ? -5.013 -7.311 19.244 1.00 91.06 246 THR A C 1
ATOM 1943 O O . THR A 1 246 ? -4.799 -7.719 20.383 1.00 91.06 246 THR A O 1
ATOM 1946 N N . ALA A 1 247 ? -5.155 -6.008 18.985 1.00 90.12 247 ALA A N 1
ATOM 1947 C CA . ALA A 1 247 ? -5.111 -4.948 19.992 1.00 90.12 247 ALA A CA 1
ATOM 1948 C C . ALA A 1 247 ? -6.434 -4.765 20.764 1.00 90.12 247 ALA A C 1
ATOM 1950 O O . ALA A 1 247 ? -6.546 -3.823 21.553 1.00 90.12 247 ALA A O 1
ATOM 1951 N N . LYS A 1 248 ? -7.438 -5.629 20.536 1.00 91.00 248 LYS A N 1
ATOM 1952 C CA . LYS A 1 248 ? -8.776 -5.584 21.155 1.00 91.00 248 LYS A CA 1
ATOM 1953 C C . LYS A 1 248 ? -9.496 -4.236 20.980 1.00 91.00 248 LYS A C 1
ATOM 1955 O O . LYS A 1 248 ? -10.295 -3.841 21.825 1.00 91.00 248 LYS A O 1
ATOM 1960 N N . LYS A 1 249 ? -9.208 -3.510 19.894 1.00 92.12 249 LYS A N 1
ATOM 1961 C CA . LYS A 1 249 ? -9.901 -2.260 19.528 1.00 92.12 249 LYS A CA 1
ATOM 1962 C C . LYS A 1 249 ? -11.239 -2.524 18.848 1.00 92.12 249 LYS A C 1
ATOM 1964 O O . LYS A 1 249 ? -12.131 -1.687 18.936 1.00 92.12 249 LYS A O 1
ATOM 1969 N N . ILE A 1 250 ? -11.367 -3.679 18.202 1.00 94.06 250 ILE A N 1
ATOM 1970 C CA . ILE A 1 250 ? -12.610 -4.194 17.629 1.00 94.06 250 ILE A CA 1
ATOM 1971 C C . ILE A 1 250 ? -12.796 -5.656 18.059 1.00 94.06 250 ILE A C 1
ATOM 1973 O O . ILE A 1 250 ? -11.798 -6.363 18.240 1.00 94.06 250 ILE A O 1
ATOM 1977 N N . PRO A 1 251 ? -14.042 -6.125 18.257 1.00 95.00 251 PRO A N 1
ATOM 1978 C CA . PRO A 1 251 ? -14.294 -7.529 18.552 1.00 95.00 251 PRO A CA 1
ATOM 1979 C C . PRO A 1 251 ? -13.950 -8.402 17.338 1.00 95.00 251 PRO A C 1
ATOM 1981 O O . PRO A 1 251 ? -14.017 -7.948 16.194 1.00 95.00 251 PRO A O 1
ATOM 1984 N N . LEU A 1 252 ? -13.607 -9.669 17.588 1.00 93.62 252 LEU A N 1
ATOM 1985 C CA . LEU A 1 252 ? -13.141 -10.593 16.548 1.00 93.62 252 LEU A CA 1
ATOM 1986 C C . LEU A 1 252 ? -14.145 -10.739 15.397 1.00 93.62 252 LEU A C 1
ATOM 1988 O O . LEU A 1 252 ? -13.739 -10.677 14.246 1.00 93.62 252 LEU A O 1
ATOM 1992 N N . TRP A 1 253 ? -15.441 -10.854 15.702 1.00 95.38 253 TRP A N 1
ATOM 1993 C CA . TRP A 1 253 ? -16.488 -11.003 14.686 1.00 95.38 253 TRP A CA 1
ATOM 1994 C C . TRP A 1 253 ? -16.538 -9.806 13.724 1.00 95.38 253 TRP A C 1
ATOM 1996 O O . TRP A 1 253 ? -16.615 -9.994 12.514 1.00 95.38 253 TRP A O 1
ATOM 2006 N N . ALA A 1 254 ? -16.425 -8.579 14.244 1.00 94.62 254 ALA A N 1
ATOM 2007 C CA . ALA A 1 254 ? -16.424 -7.373 13.420 1.00 94.62 254 ALA A CA 1
ATOM 2008 C C . ALA A 1 254 ? -15.150 -7.307 12.572 1.00 94.62 254 ALA A C 1
ATOM 2010 O O . ALA A 1 254 ? -15.203 -6.971 11.395 1.00 94.62 254 ALA A O 1
ATOM 2011 N N . GLY A 1 255 ? -14.010 -7.696 13.152 1.00 94.31 255 GLY A N 1
ATOM 2012 C CA . GLY A 1 255 ? -12.762 -7.843 12.413 1.00 94.31 255 GLY A CA 1
ATOM 2013 C C . GLY A 1 255 ? -12.849 -8.857 11.275 1.00 94.31 255 GLY A C 1
ATOM 2014 O O . GLY A 1 255 ? -12.374 -8.571 10.183 1.00 94.31 255 GLY A O 1
ATOM 2015 N N . SER A 1 256 ? -13.497 -10.003 11.495 1.00 94.94 256 SER A N 1
ATOM 2016 C CA . SER A 1 256 ? -13.740 -10.996 10.445 1.00 94.94 256 SER A CA 1
ATOM 2017 C C . SER A 1 256 ? -14.612 -10.432 9.325 1.00 94.94 256 SER A C 1
ATOM 2019 O O . SER A 1 256 ? -14.259 -10.596 8.163 1.00 94.94 256 SER A O 1
ATOM 2021 N N . ILE A 1 257 ? -15.695 -9.714 9.650 1.00 97.19 257 ILE A N 1
ATOM 2022 C CA . ILE A 1 257 ? -16.555 -9.072 8.640 1.00 97.19 257 ILE A CA 1
ATOM 2023 C C . ILE A 1 257 ? -15.760 -8.053 7.819 1.00 97.19 257 ILE A C 1
ATOM 2025 O O . ILE A 1 257 ? -15.774 -8.118 6.594 1.00 97.19 257 ILE A O 1
ATOM 2029 N N . PHE A 1 258 ? -15.022 -7.147 8.467 1.00 97.62 258 PHE A N 1
ATOM 2030 C CA . PHE A 1 258 ? -14.201 -6.171 7.746 1.00 97.62 258 PHE A CA 1
ATOM 2031 C C . PHE A 1 258 ? -13.102 -6.832 6.916 1.00 97.62 258 PHE A C 1
ATOM 2033 O O . PHE A 1 258 ? -12.826 -6.376 5.812 1.00 97.62 258 PHE A O 1
ATOM 2040 N N . GLY A 1 259 ? -12.495 -7.911 7.416 1.00 96.38 259 GLY A N 1
ATOM 2041 C CA . GLY A 1 259 ? -11.493 -8.679 6.680 1.00 96.38 259 GLY A CA 1
ATOM 2042 C C . GLY A 1 259 ? -12.069 -9.319 5.418 1.00 96.38 259 GLY A C 1
ATOM 2043 O O . GLY A 1 259 ? -11.466 -9.211 4.355 1.00 96.38 259 GLY A O 1
ATOM 2044 N N . VAL A 1 260 ? -13.263 -9.915 5.511 1.00 96.88 260 VAL A N 1
ATOM 2045 C CA . VAL A 1 260 ? -13.982 -10.472 4.354 1.00 96.88 260 VAL A CA 1
ATOM 2046 C C . VAL A 1 260 ? -14.366 -9.372 3.366 1.00 96.88 260 VAL A C 1
ATOM 2048 O O . VAL A 1 260 ? -14.168 -9.549 2.171 1.00 96.88 260 VAL A O 1
ATOM 2051 N N . LEU A 1 261 ? -14.848 -8.218 3.835 1.00 97.56 261 LEU A N 1
ATOM 2052 C CA . LEU A 1 261 ? -15.166 -7.085 2.960 1.00 97.56 261 LEU A CA 1
ATOM 2053 C C . LEU A 1 261 ? -13.923 -6.544 2.244 1.00 97.56 261 LEU A C 1
ATOM 2055 O O . LEU A 1 261 ? -13.973 -6.286 1.046 1.00 97.56 261 LEU A O 1
ATOM 2059 N N . ALA A 1 262 ? -12.797 -6.412 2.947 1.00 97.31 262 ALA A N 1
ATOM 2060 C CA . ALA A 1 262 ? -11.531 -6.016 2.338 1.00 97.31 262 ALA A CA 1
ATOM 2061 C C . ALA A 1 262 ? -11.075 -7.039 1.285 1.00 97.31 262 ALA A C 1
ATOM 2063 O O . ALA A 1 262 ? -10.681 -6.658 0.187 1.00 97.31 262 ALA A O 1
ATOM 2064 N N . TRP A 1 263 ? -11.195 -8.336 1.582 1.00 95.88 263 TRP A N 1
ATOM 2065 C CA . TRP A 1 263 ? -10.910 -9.401 0.621 1.00 95.88 263 TRP A CA 1
ATOM 2066 C C . TRP A 1 263 ? -11.813 -9.321 -0.615 1.00 95.88 263 TRP A C 1
ATOM 2068 O O . TRP A 1 263 ? -11.331 -9.385 -1.741 1.00 95.88 263 TRP A O 1
ATOM 2078 N N . MET A 1 264 ? -13.118 -9.124 -0.419 1.00 95.94 264 MET A N 1
ATOM 2079 C CA . MET A 1 264 ? -14.074 -8.960 -1.513 1.00 95.94 264 MET A CA 1
ATOM 2080 C C . MET A 1 264 ? -13.746 -7.741 -2.373 1.00 95.94 264 MET A C 1
ATOM 2082 O O . MET A 1 264 ? -13.807 -7.849 -3.588 1.00 95.94 264 MET A O 1
ATOM 2086 N N . LEU A 1 265 ? -13.357 -6.608 -1.779 1.00 95.88 265 LEU A N 1
ATOM 2087 C CA . LEU A 1 265 ? -12.927 -5.426 -2.535 1.00 95.88 265 LEU A CA 1
ATOM 2088 C C . LEU A 1 265 ? -11.631 -5.668 -3.309 1.00 95.88 265 LEU A C 1
ATOM 2090 O O . LEU A 1 265 ? -11.489 -5.173 -4.425 1.00 95.88 265 LEU A O 1
ATOM 2094 N N . TYR A 1 266 ? -10.704 -6.438 -2.735 1.00 94.31 266 TYR A N 1
ATOM 2095 C CA . TYR A 1 266 ? -9.502 -6.854 -3.442 1.00 94.31 266 TYR A CA 1
ATOM 2096 C C . TYR A 1 266 ? -9.872 -7.671 -4.682 1.00 94.31 266 TYR A C 1
ATOM 2098 O O . TYR A 1 266 ? -9.533 -7.253 -5.784 1.00 94.31 266 TYR A O 1
ATOM 2106 N N . VAL A 1 267 ? -10.645 -8.750 -4.527 1.00 93.06 267 VAL A N 1
ATOM 2107 C CA . VAL A 1 267 ? -11.111 -9.591 -5.647 1.00 93.06 267 VAL A CA 1
ATOM 2108 C C . VAL A 1 267 ? -11.978 -8.798 -6.630 1.00 93.06 267 VAL A C 1
ATOM 2110 O O . VAL A 1 267 ? -11.885 -8.989 -7.834 1.00 93.06 267 VAL A O 1
ATOM 2113 N N . TYR A 1 268 ? -12.780 -7.845 -6.158 1.00 93.19 268 TYR A N 1
ATOM 2114 C CA . TYR A 1 268 ? -13.585 -6.987 -7.026 1.00 93.19 268 TYR A CA 1
ATOM 2115 C C . TYR A 1 268 ? -12.723 -6.143 -7.970 1.00 93.19 268 TYR A C 1
ATOM 2117 O O . TYR A 1 268 ? -13.068 -5.999 -9.137 1.00 93.19 268 TYR A O 1
ATOM 2125 N N . GLY A 1 269 ? -11.573 -5.641 -7.506 1.00 90.00 269 GLY A N 1
ATOM 2126 C CA . GLY A 1 269 ? -10.606 -4.994 -8.395 1.00 90.00 269 GLY A CA 1
ATOM 2127 C C . GLY A 1 269 ? -10.119 -5.920 -9.517 1.00 90.00 269 GLY A C 1
ATOM 2128 O O . GLY A 1 269 ? -9.928 -5.468 -10.638 1.00 90.00 269 GLY A O 1
ATOM 2129 N N . ASP A 1 270 ? -9.987 -7.216 -9.236 1.00 89.12 270 ASP A N 1
ATOM 2130 C CA . ASP A 1 270 ? -9.512 -8.218 -10.195 1.00 89.12 270 ASP A CA 1
ATOM 2131 C C . ASP A 1 270 ? -10.548 -8.484 -11.283 1.00 89.12 270 ASP A C 1
ATOM 2133 O O . ASP A 1 270 ? -10.245 -8.459 -12.465 1.00 89.12 270 ASP A O 1
ATOM 2137 N N . ILE A 1 271 ? -11.811 -8.621 -10.873 1.00 88.62 271 ILE A N 1
ATOM 2138 C CA . ILE A 1 271 ? -12.954 -8.768 -11.784 1.00 88.62 271 ILE A CA 1
ATOM 2139 C C . ILE A 1 271 ? -13.093 -7.536 -12.682 1.00 88.62 271 ILE A C 1
ATOM 2141 O O . ILE A 1 271 ? -13.516 -7.633 -13.833 1.00 88.62 271 ILE A O 1
ATOM 2145 N N . LEU A 1 272 ? -12.748 -6.365 -12.150 1.00 87.00 272 LEU A N 1
ATOM 2146 C CA . LEU A 1 272 ? -12.692 -5.137 -12.919 1.00 87.00 272 LEU A CA 1
ATOM 2147 C C . LEU A 1 272 ? -11.434 -5.044 -13.790 1.00 87.00 272 LEU A C 1
ATOM 2149 O O . LEU A 1 272 ? -11.319 -4.062 -14.497 1.00 87.00 272 LEU A O 1
ATOM 2153 N N . ASP A 1 273 ? -10.503 -5.992 -13.795 1.00 84.44 273 ASP A N 1
ATOM 2154 C CA . ASP A 1 273 ? -9.291 -5.932 -14.624 1.00 84.44 273 ASP A CA 1
ATOM 2155 C C . ASP A 1 273 ? -8.491 -4.625 -14.401 1.00 84.44 273 ASP A C 1
ATOM 2157 O O . ASP A 1 273 ? -8.118 -3.891 -15.320 1.00 84.44 273 ASP A O 1
ATOM 2161 N N . VAL A 1 274 ? -8.319 -4.236 -13.130 1.00 80.00 274 VAL A N 1
ATOM 2162 C CA . VAL A 1 274 ? -7.531 -3.048 -12.755 1.00 80.00 274 VAL A CA 1
ATOM 2163 C C . VAL A 1 274 ? -6.057 -3.405 -12.553 1.00 80.00 274 VAL A C 1
ATOM 2165 O O . VAL A 1 274 ? -5.571 -3.540 -11.431 1.00 80.00 274 VAL A O 1
ATOM 2168 N N . GLY A 1 275 ? -5.318 -3.512 -13.657 1.00 67.56 275 GLY A N 1
ATOM 2169 C CA . GLY A 1 275 ? -3.852 -3.587 -13.634 1.00 67.56 275 GLY A CA 1
ATOM 2170 C C . GLY A 1 275 ? -3.286 -4.851 -12.979 1.00 67.56 275 GLY A C 1
ATOM 2171 O O . GLY A 1 275 ? -2.185 -4.802 -12.425 1.00 67.56 275 GLY A O 1
ATOM 2172 N N . ARG A 1 276 ? -4.036 -5.958 -13.011 1.00 78.56 276 ARG A N 1
ATOM 2173 C CA . ARG A 1 276 ? -3.562 -7.301 -12.654 1.00 78.56 276 ARG A CA 1
ATOM 2174 C C . ARG A 1 276 ? -3.446 -8.104 -13.933 1.00 78.56 276 ARG A C 1
ATOM 2176 O O . ARG A 1 276 ? -4.338 -8.064 -14.764 1.00 78.56 276 ARG A O 1
ATOM 2183 N N . ILE A 1 277 ? -2.299 -8.744 -14.108 1.00 69.19 277 ILE A N 1
ATOM 2184 C CA . ILE A 1 277 ? -1.944 -9.386 -15.377 1.00 69.19 277 ILE A CA 1
ATOM 2185 C C . ILE A 1 277 ? -2.440 -10.841 -15.396 1.00 69.19 277 ILE A C 1
ATOM 2187 O O . ILE A 1 277 ? -2.708 -11.383 -16.464 1.00 69.19 277 ILE A O 1
ATOM 2191 N N . ASP A 1 278 ? -2.575 -11.469 -14.225 1.00 74.00 278 ASP A N 1
ATOM 2192 C CA . ASP A 1 278 ? -2.896 -12.886 -14.075 1.00 74.00 278 ASP A CA 1
ATOM 2193 C C . ASP A 1 278 ? -3.539 -13.237 -12.713 1.00 74.00 278 ASP A C 1
ATOM 2195 O O . ASP A 1 278 ? -3.456 -12.499 -11.728 1.00 74.00 278 ASP A O 1
ATOM 2199 N N . ASP A 1 279 ? -4.144 -14.428 -12.635 1.00 76.62 279 ASP A N 1
ATOM 2200 C CA . ASP A 1 279 ? -4.785 -14.958 -11.417 1.00 76.62 279 ASP A CA 1
ATOM 2201 C C . ASP A 1 279 ? -3.794 -15.209 -10.261 1.00 76.62 279 ASP A C 1
ATOM 2203 O O . ASP A 1 279 ? -4.186 -15.384 -9.097 1.00 76.62 279 ASP A O 1
ATOM 2207 N N . SER A 1 280 ? -2.492 -15.222 -10.557 1.00 81.00 280 SER A N 1
ATOM 2208 C CA . SER A 1 280 ? -1.425 -15.505 -9.596 1.00 81.00 280 SER A CA 1
ATOM 2209 C C . SER A 1 280 ? -1.364 -14.461 -8.467 1.00 81.00 280 SER A C 1
ATOM 2211 O O . SER A 1 280 ? -0.982 -14.796 -7.341 1.00 81.00 280 SER A O 1
ATOM 2213 N N . TYR A 1 281 ? -1.862 -13.235 -8.692 1.00 81.81 281 TYR A N 1
ATOM 2214 C CA . TYR A 1 281 ? -1.980 -12.195 -7.660 1.00 81.81 281 TYR A CA 1
ATOM 2215 C C . TYR A 1 281 ? -2.908 -12.605 -6.508 1.00 81.81 281 TYR A C 1
ATOM 2217 O O . TYR A 1 281 ? -2.563 -12.421 -5.335 1.00 81.81 281 TYR A O 1
ATOM 2225 N N . ASN A 1 282 ? -4.059 -13.210 -6.815 1.00 86.94 282 ASN A N 1
ATOM 2226 C CA . ASN A 1 282 ? -5.008 -13.675 -5.799 1.00 86.94 282 ASN A CA 1
ATOM 2227 C C . ASN A 1 282 ? -4.422 -14.825 -4.972 1.00 86.94 282 ASN A C 1
ATOM 2229 O O . ASN A 1 282 ? -4.601 -14.886 -3.747 1.00 86.94 282 ASN A O 1
ATOM 2233 N N . LEU A 1 283 ? -3.680 -15.722 -5.625 1.00 86.62 283 LEU A N 1
ATOM 2234 C CA . LEU A 1 283 ? -2.988 -16.816 -4.955 1.00 86.62 283 LEU A CA 1
ATOM 2235 C C . LEU A 1 283 ? -1.863 -16.290 -4.054 1.00 86.62 283 LEU A C 1
ATOM 2237 O O . LEU A 1 283 ? -1.795 -16.658 -2.879 1.00 86.62 283 LEU A O 1
ATOM 2241 N N . ALA A 1 284 ? -1.030 -15.378 -4.562 1.00 86.94 284 ALA A N 1
ATOM 2242 C CA . ALA A 1 284 ? 0.041 -14.742 -3.801 1.00 86.94 284 ALA A CA 1
ATOM 2243 C C . ALA A 1 284 ? -0.501 -14.026 -2.558 1.00 86.94 284 ALA A C 1
ATOM 2245 O O . ALA A 1 284 ? 0.040 -14.176 -1.458 1.00 86.94 284 ALA A O 1
ATOM 2246 N N . MET A 1 285 ? -1.618 -13.310 -2.709 1.00 89.38 285 MET A N 1
ATOM 2247 C CA . MET A 1 285 ? -2.313 -12.657 -1.606 1.00 89.38 285 MET A CA 1
ATOM 2248 C C . MET A 1 285 ? -2.843 -13.667 -0.574 1.00 89.38 285 MET A C 1
ATOM 2250 O O . MET A 1 285 ? -2.649 -13.476 0.627 1.00 89.38 285 MET A O 1
ATOM 2254 N N . SER A 1 286 ? -3.448 -14.774 -1.014 1.00 89.81 286 SER A N 1
ATOM 2255 C CA . SER A 1 286 ? -3.956 -15.835 -0.124 1.00 89.81 286 SER A CA 1
ATOM 2256 C C . SER A 1 286 ? -2.844 -16.435 0.737 1.00 89.81 286 SER A C 1
ATOM 2258 O O . SER A 1 286 ? -2.984 -16.578 1.955 1.00 89.81 286 SER A O 1
ATOM 2260 N N . ILE A 1 287 ? -1.707 -16.731 0.109 1.00 89.12 287 ILE A N 1
ATOM 2261 C CA . ILE A 1 287 ? -0.531 -17.306 0.763 1.00 89.12 287 ILE A CA 1
ATOM 2262 C C . ILE A 1 287 ? 0.093 -16.305 1.738 1.00 89.12 287 ILE A C 1
ATOM 2264 O O . ILE A 1 287 ? 0.397 -16.659 2.879 1.00 89.12 287 ILE A O 1
ATOM 2268 N N . ALA A 1 288 ? 0.221 -15.038 1.337 1.00 88.94 288 ALA A N 1
ATOM 2269 C CA . ALA A 1 288 ? 0.721 -13.980 2.209 1.00 88.94 288 ALA A CA 1
ATOM 2270 C C . ALA A 1 288 ? -0.161 -13.798 3.454 1.00 88.94 288 ALA A C 1
ATOM 2272 O O . ALA A 1 288 ? 0.361 -13.707 4.567 1.00 88.94 288 ALA A O 1
ATOM 2273 N N . VAL A 1 289 ? -1.489 -13.805 3.292 1.00 90.00 289 VAL A N 1
ATOM 2274 C CA . VAL A 1 289 ? -2.447 -13.724 4.404 1.00 90.00 289 VAL A CA 1
ATOM 2275 C C . VAL A 1 289 ? -2.334 -14.935 5.330 1.00 90.00 289 VAL A C 1
ATOM 2277 O O . VAL A 1 289 ? -2.318 -14.765 6.552 1.00 90.00 289 VAL A O 1
ATOM 2280 N N . MET A 1 290 ? -2.203 -16.145 4.779 1.00 90.19 290 MET A N 1
ATOM 2281 C CA . MET A 1 290 ? -2.007 -17.365 5.565 1.00 90.19 290 MET A CA 1
ATOM 2282 C C . MET A 1 290 ? -0.742 -17.272 6.426 1.00 90.19 290 MET A C 1
ATOM 2284 O O . MET A 1 290 ? -0.827 -17.415 7.648 1.00 90.19 290 MET A O 1
ATOM 2288 N N . PHE A 1 291 ? 0.412 -16.969 5.823 1.00 86.94 291 PHE A N 1
ATOM 2289 C CA . PHE A 1 291 ? 1.669 -16.816 6.562 1.00 86.94 291 PHE A CA 1
ATOM 2290 C C . PHE A 1 291 ? 1.588 -15.708 7.611 1.00 86.94 291 PHE A C 1
ATOM 2292 O O . PHE A 1 291 ? 2.055 -15.876 8.740 1.00 86.94 291 PHE A O 1
ATOM 2299 N N . PHE A 1 292 ? 0.952 -14.590 7.268 1.00 87.44 292 PHE A N 1
ATOM 2300 C CA . PHE A 1 292 ? 0.778 -13.469 8.176 1.00 87.44 292 PHE A CA 1
ATOM 2301 C C . PHE A 1 292 ? -0.072 -13.839 9.401 1.00 87.44 292 PHE A C 1
ATOM 2303 O O . PHE A 1 292 ? 0.303 -13.524 10.533 1.00 87.44 292 PHE A O 1
ATOM 2310 N N . PHE A 1 293 ? -1.191 -14.546 9.222 1.00 87.75 293 PHE A N 1
ATOM 2311 C CA . PHE A 1 293 ? -2.019 -14.984 10.349 1.00 87.75 293 PHE A CA 1
ATOM 2312 C C . PHE A 1 293 ? -1.372 -16.096 11.167 1.00 87.75 293 PHE A C 1
ATOM 2314 O O . PHE A 1 293 ? -1.444 -16.050 12.395 1.00 87.75 293 PHE A O 1
ATOM 2321 N N . MET A 1 294 ? -0.690 -17.051 10.530 1.00 85.38 294 MET A N 1
ATOM 2322 C CA . MET A 1 294 ? 0.082 -18.072 11.246 1.00 85.38 294 MET A CA 1
ATOM 2323 C C . MET A 1 294 ? 1.117 -17.434 12.169 1.00 85.38 294 MET A C 1
ATOM 2325 O O . MET A 1 294 ? 1.283 -17.863 13.308 1.00 85.38 294 MET A O 1
ATOM 2329 N N . ALA A 1 295 ? 1.762 -16.370 11.703 1.00 79.81 295 ALA A N 1
ATOM 2330 C CA . ALA A 1 295 ? 2.780 -15.690 12.474 1.00 79.81 295 ALA A CA 1
ATOM 2331 C C . ALA A 1 295 ? 2.259 -14.705 13.526 1.00 79.81 295 ALA A C 1
ATOM 2333 O O . ALA A 1 295 ? 2.930 -14.444 14.523 1.00 79.81 295 ALA A O 1
ATOM 2334 N N . THR A 1 296 ? 1.081 -14.125 13.305 1.00 77.50 296 THR A N 1
ATOM 2335 C CA . THR A 1 296 ? 0.457 -13.197 14.261 1.00 77.50 296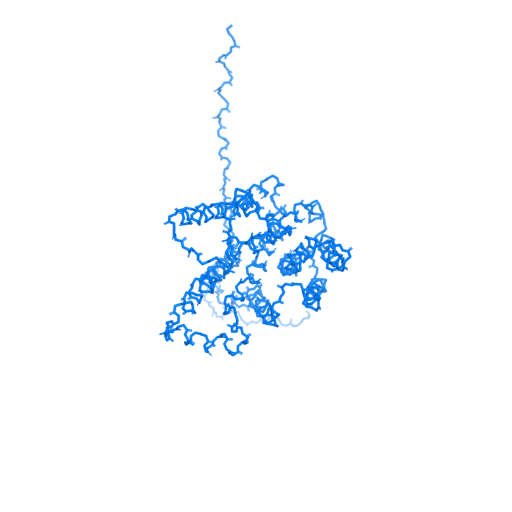 THR A CA 1
ATOM 2336 C C . THR A 1 296 ? -0.451 -13.897 15.268 1.00 77.50 296 THR A C 1
ATOM 2338 O O . THR A 1 296 ? -0.819 -13.285 16.276 1.00 77.50 296 THR A O 1
ATOM 2341 N N . SER A 1 297 ? -0.787 -15.169 15.036 1.00 76.69 297 SER A N 1
ATOM 2342 C CA . SER A 1 297 ? -1.506 -16.004 15.991 1.00 76.69 297 SER A CA 1
ATOM 2343 C C . SER A 1 297 ? -0.695 -16.123 17.286 1.00 76.69 297 SER A C 1
ATOM 2345 O O . SER A 1 297 ? 0.488 -16.468 17.238 1.00 76.69 297 SER A O 1
ATOM 2347 N N . PRO A 1 298 ? -1.290 -15.840 18.461 1.00 63.09 298 PRO A N 1
ATOM 2348 C CA . PRO A 1 298 ? -0.615 -16.042 19.732 1.00 63.09 298 PRO A CA 1
ATOM 2349 C C . PRO A 1 298 ? -0.212 -17.511 19.839 1.00 63.09 298 PRO A C 1
ATOM 2351 O O . PRO A 1 298 ? -1.079 -18.380 19.965 1.00 63.09 298 PRO A O 1
ATOM 2354 N N . SER A 1 299 ? 1.090 -17.795 19.798 1.00 56.69 299 SER A N 1
ATOM 2355 C CA . SER A 1 299 ? 1.608 -19.127 20.076 1.00 56.69 299 SER A CA 1
ATOM 2356 C C . SER A 1 299 ? 1.222 -19.493 21.508 1.00 56.69 299 SER A C 1
ATOM 2358 O O . SER A 1 299 ? 1.836 -19.090 22.495 1.00 56.69 299 SER A O 1
ATOM 2360 N N . ARG A 1 300 ? 0.135 -20.251 21.650 1.00 47.59 300 ARG A N 1
ATOM 2361 C CA . ARG A 1 300 ? -0.261 -20.871 22.915 1.00 47.59 300 ARG A CA 1
ATOM 2362 C C . ARG A 1 300 ? 0.656 -22.069 23.179 1.00 47.59 300 ARG A C 1
ATOM 2364 O O . ARG A 1 300 ? 0.197 -23.200 23.170 1.00 47.59 300 ARG A O 1
ATOM 2371 N N . SER A 1 301 ? 1.963 -21.856 23.316 1.00 47.41 301 SER A N 1
ATOM 2372 C CA . SER A 1 301 ? 2.985 -22.883 23.601 1.00 47.41 301 SER A CA 1
ATOM 2373 C C . SER A 1 301 ? 4.282 -22.138 23.954 1.00 47.41 301 SER A C 1
ATOM 2375 O O . SER A 1 301 ? 4.751 -21.365 23.132 1.00 47.41 301 SER A O 1
ATOM 2377 N N . CYS A 1 302 ? 4.914 -22.199 25.126 1.00 43.91 302 CYS A N 1
ATOM 2378 C CA . CYS A 1 302 ? 4.851 -23.102 26.267 1.00 43.91 302 CYS A CA 1
ATOM 2379 C C . CYS A 1 302 ? 4.954 -22.273 27.560 1.00 43.91 302 CYS A C 1
ATOM 2381 O O . CYS A 1 302 ? 6.022 -21.770 27.892 1.00 43.91 302 CYS A O 1
ATOM 2383 N N . ALA A 1 303 ? 3.864 -22.162 28.318 1.00 42.72 303 ALA A N 1
ATOM 2384 C CA . ALA A 1 303 ? 3.901 -21.741 29.722 1.00 42.72 303 ALA A CA 1
ATOM 2385 C C . ALA A 1 303 ? 3.679 -22.953 30.645 1.00 42.72 303 ALA A C 1
ATOM 2387 O O . ALA A 1 303 ? 2.950 -22.887 31.630 1.00 42.72 303 ALA A O 1
ATOM 2388 N N . SER A 1 304 ? 4.291 -24.088 30.304 1.00 49.16 304 SER A N 1
ATOM 2389 C CA . SER A 1 304 ? 4.374 -25.270 31.160 1.00 49.16 304 SER A CA 1
ATOM 2390 C C . SER A 1 304 ? 5.844 -25.671 31.254 1.00 49.16 304 SER A C 1
ATOM 2392 O O . SER A 1 304 ? 6.408 -26.083 30.247 1.00 49.16 304 SER A O 1
ATOM 2394 N N . SER A 1 305 ? 6.435 -25.544 32.450 1.00 49.56 305 SER A N 1
ATOM 2395 C CA . SER A 1 305 ? 7.878 -25.608 32.772 1.00 49.56 305 SER A CA 1
ATOM 2396 C C . SER A 1 305 ? 8.546 -24.238 32.617 1.00 49.56 305 SER A C 1
ATOM 2398 O O . SER A 1 305 ? 8.952 -23.855 31.535 1.00 49.56 305 SER A O 1
ATOM 2400 N N . VAL A 1 306 ? 8.581 -23.364 33.624 1.00 50.03 306 VAL A N 1
ATOM 2401 C CA . VAL A 1 306 ? 9.328 -23.550 34.873 1.00 50.03 306 VAL A CA 1
ATOM 2402 C C . VAL A 1 306 ? 8.516 -22.974 36.038 1.00 50.03 306 VAL A C 1
ATOM 2404 O O . VAL A 1 306 ? 8.624 -21.805 36.399 1.00 50.03 306 VAL A O 1
ATOM 2407 N N . SER A 1 307 ? 7.707 -23.822 36.677 1.00 48.12 307 SER A N 1
ATOM 2408 C CA . SER A 1 307 ? 7.249 -23.594 38.052 1.00 48.12 307 SER A CA 1
ATOM 2409 C C . SER A 1 307 ? 8.422 -23.884 38.995 1.00 48.12 307 SER A C 1
ATOM 2411 O O . SER A 1 307 ? 8.414 -24.848 39.756 1.00 48.12 307 SER A O 1
ATOM 2413 N N . GLY A 1 308 ? 9.450 -23.040 38.946 1.00 46.47 308 GLY A N 1
ATOM 2414 C CA . GLY A 1 308 ? 10.458 -22.937 39.993 1.00 46.47 308 GLY A CA 1
ATOM 2415 C C . GLY A 1 308 ? 9.874 -22.179 41.181 1.00 46.47 308 GLY A C 1
ATOM 2416 O O . GLY A 1 308 ? 10.337 -21.088 41.504 1.00 46.47 308 GLY A O 1
ATOM 2417 N N . ARG A 1 309 ? 8.825 -22.724 41.815 1.00 41.59 309 ARG A N 1
ATOM 2418 C CA . ARG A 1 309 ? 8.396 -22.247 43.132 1.00 41.59 309 ARG A CA 1
ATOM 2419 C C . ARG A 1 309 ? 9.527 -22.571 44.102 1.00 41.59 309 ARG A C 1
ATOM 2421 O O . ARG A 1 309 ? 9.670 -23.711 44.532 1.00 41.59 309 ARG A O 1
ATOM 2428 N N . ARG A 1 310 ? 10.333 -21.570 44.458 1.00 42.88 310 ARG A N 1
ATOM 2429 C CA . ARG A 1 310 ? 11.043 -21.613 45.736 1.00 42.88 310 ARG A CA 1
ATOM 2430 C C . ARG A 1 310 ? 9.978 -21.595 46.823 1.00 42.88 310 ARG A C 1
ATOM 2432 O O . ARG A 1 310 ? 9.257 -20.610 46.957 1.00 42.88 310 ARG A O 1
ATOM 2439 N N . CYS A 1 311 ? 9.879 -22.682 47.578 1.00 42.12 311 CYS A N 1
ATOM 2440 C CA . CYS A 1 311 ? 9.248 -22.651 48.887 1.00 42.12 311 CYS A CA 1
ATOM 2441 C C . CYS A 1 311 ? 10.001 -21.627 49.754 1.00 42.12 311 CYS A C 1
ATOM 2443 O O . CYS A 1 311 ? 11.220 -21.762 49.910 1.00 42.12 311 CYS A O 1
ATOM 2445 N N . PRO A 1 312 ? 9.335 -20.615 50.329 1.00 46.12 312 PRO A N 1
ATOM 2446 C CA . PRO A 1 312 ? 9.896 -19.915 51.467 1.00 46.12 312 PRO A CA 1
ATOM 2447 C C . PRO A 1 312 ? 9.807 -20.891 52.647 1.00 46.12 312 PRO A C 1
ATOM 2449 O O . PRO A 1 312 ? 8.719 -21.334 53.000 1.00 46.12 312 PRO A O 1
ATOM 2452 N N . ASN A 1 313 ? 10.957 -21.240 53.220 1.00 49.34 313 ASN A N 1
ATOM 2453 C CA . ASN A 1 313 ? 11.192 -22.267 54.247 1.00 49.34 313 ASN A CA 1
ATOM 2454 C C . ASN A 1 313 ? 11.431 -23.681 53.702 1.00 49.34 313 ASN A C 1
ATOM 2456 O O . ASN A 1 313 ? 10.511 -24.404 53.327 1.00 49.34 313 ASN A O 1
ATOM 2460 N N . GLY A 1 314 ? 12.705 -24.083 53.718 1.00 50.75 314 GLY A N 1
ATOM 2461 C CA . GLY A 1 314 ? 13.190 -25.397 53.304 1.00 50.75 314 GLY A CA 1
ATOM 2462 C C . GLY A 1 314 ? 12.656 -26.546 54.157 1.00 50.75 314 GLY A C 1
ATOM 2463 O O . GLY A 1 314 ? 13.334 -27.017 55.064 1.00 50.75 314 GLY A O 1
ATOM 2464 N N . ARG A 1 315 ? 11.459 -27.037 53.832 1.00 44.38 315 ARG A N 1
ATOM 2465 C CA . ARG A 1 315 ? 10.974 -28.347 54.277 1.00 44.38 315 ARG A CA 1
ATOM 2466 C C . ARG A 1 315 ? 10.698 -29.230 53.068 1.00 44.38 315 ARG A C 1
ATOM 2468 O O . ARG A 1 315 ? 10.165 -28.777 52.057 1.00 44.38 315 ARG A O 1
ATOM 2475 N N . THR A 1 316 ? 11.140 -30.475 53.181 1.00 46.81 316 THR A N 1
ATOM 2476 C CA . THR A 1 316 ? 11.084 -31.522 52.161 1.00 46.81 316 THR A CA 1
ATOM 2477 C C . THR A 1 316 ? 9.643 -31.952 51.840 1.00 46.81 316 THR A C 1
ATOM 2479 O O . THR A 1 316 ? 8.756 -31.835 52.689 1.00 46.81 316 THR A O 1
ATOM 2482 N N . PRO A 1 317 ? 9.381 -32.448 50.615 1.00 41.81 317 PRO A N 1
ATOM 2483 C CA . PRO A 1 317 ? 8.037 -32.758 50.148 1.00 41.81 317 PRO A CA 1
ATOM 2484 C C . PRO A 1 317 ? 7.638 -34.181 50.556 1.00 41.81 317 PRO A C 1
ATOM 2486 O O . PRO A 1 317 ? 7.892 -35.134 49.827 1.00 41.81 317 PRO A O 1
ATOM 2489 N N . SER A 1 318 ? 7.002 -34.348 51.714 1.00 46.50 318 SER A N 1
ATOM 2490 C CA . SER A 1 318 ? 6.350 -35.625 52.055 1.00 46.50 318 SER A CA 1
ATOM 2491 C C . SER A 1 318 ? 4.977 -35.489 52.719 1.00 46.50 318 SER A C 1
ATOM 2493 O O . SER A 1 318 ? 4.417 -36.489 53.152 1.00 46.50 318 SER A O 1
ATOM 2495 N N . THR A 1 319 ? 4.388 -34.289 52.786 1.00 46.88 319 THR A N 1
ATOM 2496 C CA . THR A 1 319 ? 3.118 -34.069 53.513 1.00 46.88 319 THR A CA 1
ATOM 2497 C C . THR A 1 319 ? 2.173 -33.062 52.843 1.00 46.88 319 THR A C 1
ATOM 2499 O O . THR A 1 319 ? 1.581 -32.210 53.497 1.00 46.88 319 THR A O 1
ATOM 2502 N N . CYS A 1 320 ? 1.987 -33.151 51.525 1.00 39.38 320 CYS A N 1
ATOM 2503 C CA . CYS A 1 320 ? 0.942 -32.392 50.822 1.00 39.38 320 CYS A CA 1
ATOM 2504 C C . CYS A 1 320 ? 0.123 -33.301 49.904 1.00 39.38 320 CYS A C 1
ATOM 2506 O O . CYS A 1 320 ? 0.147 -33.167 48.688 1.00 39.38 320 CYS A O 1
ATOM 2508 N N . PHE A 1 321 ? -0.599 -34.242 50.506 1.00 40.22 321 PHE A N 1
ATOM 2509 C CA . PHE A 1 321 ? -1.756 -34.878 49.883 1.00 40.22 321 PHE A CA 1
ATOM 2510 C C . PHE A 1 321 ? -2.762 -35.196 50.987 1.00 40.22 321 PHE A C 1
ATOM 2512 O O . PHE A 1 321 ? -2.594 -36.175 51.705 1.00 40.22 321 PHE A O 1
ATOM 2519 N N . THR A 1 322 ? -3.756 -34.324 51.175 1.00 38.84 322 THR A N 1
ATOM 2520 C CA . THR A 1 322 ? -5.098 -34.654 51.699 1.00 38.84 322 THR A CA 1
ATOM 2521 C C . THR A 1 322 ? -5.993 -33.407 51.693 1.00 38.84 322 THR A C 1
ATOM 2523 O O . THR A 1 322 ? -5.651 -32.389 52.286 1.00 38.84 322 THR A O 1
ATOM 2526 N N . GLY A 1 323 ? -7.153 -33.526 51.034 1.00 34.78 323 GLY A N 1
ATOM 2527 C CA . GLY A 1 323 ? -8.245 -32.539 50.975 1.00 34.78 323 GLY A CA 1
ATOM 2528 C C . GLY A 1 323 ? -8.013 -31.470 49.902 1.00 34.78 323 GLY A C 1
ATOM 2529 O O . GLY A 1 323 ? -6.949 -30.874 49.859 1.00 34.78 323 GLY A O 1
ATOM 2530 N N . TRP A 1 324 ? -8.927 -31.134 48.997 1.00 32.31 324 TRP A N 1
ATOM 2531 C CA . TRP A 1 324 ? -10.386 -30.990 49.069 1.00 32.31 324 TRP A CA 1
ATOM 2532 C C . TRP A 1 324 ? -10.909 -31.156 47.619 1.00 32.31 324 TRP A C 1
ATOM 2534 O O . TRP A 1 324 ? -10.290 -30.623 46.703 1.00 32.31 324 TRP A O 1
ATOM 2544 N N . ALA A 1 325 ? -11.848 -32.040 47.266 1.00 35.00 325 ALA A N 1
ATOM 2545 C CA . ALA A 1 325 ? -13.267 -32.157 47.631 1.00 35.00 325 ALA A CA 1
ATOM 2546 C C . ALA A 1 325 ? -14.148 -31.001 47.105 1.00 35.00 325 ALA A C 1
ATOM 2548 O O . ALA A 1 325 ? -14.014 -29.857 47.522 1.00 35.00 325 ALA A O 1
ATOM 2549 N N . PHE A 1 326 ? -15.031 -31.387 46.178 1.00 35.06 326 PHE A N 1
ATOM 2550 C CA . PHE A 1 326 ? -16.147 -30.678 45.544 1.00 35.06 326 PHE A CA 1
ATOM 2551 C C . PHE A 1 326 ? -16.922 -29.694 46.439 1.00 35.06 326 PHE A C 1
ATOM 2553 O O . PHE A 1 326 ? -17.378 -30.077 47.517 1.00 35.06 326 PHE A O 1
ATOM 2560 N N . SER A 1 327 ? -17.206 -28.502 45.903 1.00 43.31 327 SER A N 1
ATOM 2561 C CA . SER A 1 327 ? -18.544 -27.883 45.758 1.00 43.31 327 SER A CA 1
ATOM 2562 C C . SER A 1 327 ? -18.436 -26.625 44.900 1.00 43.31 327 SER A C 1
ATOM 2564 O O . SER A 1 327 ? -17.458 -25.872 45.103 1.00 43.31 327 SER A O 1
#

Radius of gyration: 25.97 Å; chains: 1; bounding box: 45×82×80 Å